Protein AF-A0A1Y1HLP7-F1 (afdb_monomer_lite)

Foldseek 3Di:
DLLLLLLCCQQQVDFPVQLQQWWLVQWDADPFWIKTWRQDDPLCPPSNTDIAIAGQDDDPNGSSVSLVVLCVVQCDDPDDTARSAFDWDDDPPDIHGDRHHDDQVVSQVSQLVVCVVVVHHSVPTGSSPSSLNNLQVCVVVVPDPVVSCRSNVHPDPVVSVVSHDDDPVRVCVVVVPPQPDPPRPVVVVVVVVVVVVVVVVVVVVVVPPDDDDDDPDDDDDDDDDDDDDDDDDDDDDDDDDDDDDDDDDDDDDDDDDDDDDDDDDDDDDDDDDDDDDDDDDDDDDDDDD

Structure (mmCIF, N/CA/C/O backbone):
data_AF-A0A1Y1HLP7-F1
#
_entry.id   AF-A0A1Y1HLP7-F1
#
loop_
_atom_site.group_PDB
_atom_site.id
_atom_site.type_symbol
_atom_site.label_atom_id
_atom_site.label_alt_id
_atom_site.label_comp_id
_atom_site.label_asym_id
_atom_site.label_entity_id
_atom_site.label_seq_id
_atom_site.pdbx_PDB_ins_code
_atom_site.Cartn_x
_atom_site.Cartn_y
_atom_site.Cartn_z
_atom_site.occupancy
_atom_site.B_iso_or_equiv
_atom_site.auth_seq_id
_atom_site.auth_comp_id
_atom_site.auth_asym_id
_atom_site.auth_atom_id
_atom_site.pdbx_PDB_model_num
ATOM 1 N N . MET A 1 1 ? -8.996 -5.451 10.246 1.00 89.81 1 MET A N 1
ATOM 2 C CA . MET A 1 1 ? -7.885 -4.494 10.457 1.00 89.81 1 MET A CA 1
ATOM 3 C C . MET A 1 1 ? -6.583 -4.976 9.817 1.00 89.81 1 MET A C 1
ATOM 5 O O . MET A 1 1 ? -6.205 -4.403 8.807 1.00 89.81 1 MET A O 1
ATOM 9 N N . LYS A 1 2 ? -5.939 -6.040 10.334 1.00 92.94 2 LYS A N 1
ATOM 10 C CA . LYS A 1 2 ? -4.619 -6.524 9.863 1.00 92.94 2 LYS A CA 1
ATOM 11 C C . LYS A 1 2 ? -4.537 -6.714 8.341 1.00 92.94 2 LYS A C 1
ATOM 13 O O . LYS A 1 2 ? -3.684 -6.129 7.689 1.00 92.94 2 LYS A O 1
ATOM 18 N N . PHE A 1 3 ? -5.473 -7.484 7.783 1.00 93.12 3 PHE A N 1
ATOM 19 C CA . PHE A 1 3 ? -5.504 -7.779 6.350 1.00 93.12 3 PHE A CA 1
ATOM 20 C C . PHE A 1 3 ? -5.715 -6.522 5.493 1.00 93.12 3 PHE A C 1
ATOM 22 O O . PHE A 1 3 ? -4.941 -6.278 4.575 1.00 93.12 3 PHE A O 1
ATOM 29 N N . SER A 1 4 ? -6.686 -5.669 5.847 1.00 94.62 4 SER A N 1
ATOM 30 C CA . SER A 1 4 ? -6.918 -4.390 5.160 1.00 94.62 4 SER A CA 1
ATOM 31 C C . SER A 1 4 ? -5.666 -3.507 5.152 1.00 94.62 4 SER A C 1
ATOM 33 O O . SER A 1 4 ? -5.337 -2.943 4.118 1.00 94.62 4 SER A O 1
ATOM 35 N N . ALA A 1 5 ? -4.930 -3.426 6.267 1.00 95.50 5 ALA A N 1
ATOM 36 C CA . ALA A 1 5 ? -3.688 -2.654 6.349 1.00 95.50 5 ALA A CA 1
ATOM 37 C C . ALA A 1 5 ? -2.605 -3.173 5.386 1.00 95.50 5 ALA A C 1
ATOM 39 O O . ALA A 1 5 ? -1.991 -2.386 4.669 1.00 95.50 5 ALA A O 1
ATOM 40 N N . ILE A 1 6 ? -2.406 -4.495 5.326 1.00 96.44 6 ILE A N 1
ATOM 41 C CA . ILE A 1 6 ? -1.448 -5.127 4.404 1.00 96.44 6 ILE A CA 1
ATOM 42 C C . ILE A 1 6 ? -1.847 -4.863 2.947 1.00 96.44 6 ILE A C 1
ATOM 44 O O . ILE A 1 6 ? -0.997 -4.492 2.138 1.00 96.44 6 ILE A O 1
ATOM 48 N N . VAL A 1 7 ? -3.136 -5.001 2.620 1.00 96.25 7 VAL A N 1
ATOM 49 C CA . VAL A 1 7 ? -3.662 -4.747 1.270 1.00 96.25 7 VAL A CA 1
ATOM 50 C C . VAL A 1 7 ? -3.514 -3.279 0.874 1.00 96.25 7 VAL A C 1
ATOM 52 O O . VAL A 1 7 ? -3.129 -2.999 -0.260 1.00 96.25 7 VAL A O 1
ATOM 55 N N . ILE A 1 8 ? -3.746 -2.335 1.790 1.00 96.25 8 ILE A N 1
ATOM 56 C CA . ILE A 1 8 ? -3.493 -0.910 1.537 1.00 96.25 8 ILE A CA 1
ATOM 57 C C . ILE A 1 8 ? -2.009 -0.707 1.224 1.00 96.25 8 ILE A C 1
ATOM 59 O O . ILE A 1 8 ? -1.695 -0.215 0.151 1.00 96.25 8 ILE A O 1
ATOM 63 N N . CYS A 1 9 ? -1.085 -1.182 2.067 1.00 96.62 9 CYS A N 1
ATOM 64 C CA . CYS A 1 9 ? 0.354 -1.080 1.789 1.00 96.62 9 CYS A CA 1
ATOM 65 C C . CYS A 1 9 ? 0.763 -1.687 0.438 1.00 96.62 9 CYS A C 1
ATOM 67 O O . CYS A 1 9 ? 1.639 -1.144 -0.235 1.00 96.62 9 CYS A O 1
ATOM 69 N N . TYR A 1 10 ? 0.155 -2.812 0.052 1.00 96.75 10 TYR A N 1
ATOM 70 C CA . TYR A 1 10 ? 0.409 -3.463 -1.231 1.00 96.75 10 TYR A CA 1
ATOM 71 C C . TYR A 1 10 ? -0.112 -2.640 -2.413 1.00 96.75 10 TYR A C 1
ATOM 73 O O . TYR A 1 10 ? 0.592 -2.466 -3.400 1.00 96.75 10 TYR A O 1
ATOM 81 N N . THR A 1 11 ? -1.324 -2.099 -2.311 1.00 96.81 11 THR A N 1
ATOM 82 C CA . THR A 1 11 ? -1.980 -1.393 -3.420 1.00 96.81 11 THR A CA 1
ATOM 83 C C . THR A 1 11 ? -1.542 0.058 -3.566 1.00 96.81 11 THR A C 1
ATOM 85 O O . THR A 1 11 ? -1.476 0.541 -4.688 1.00 96.81 11 THR A O 1
ATOM 88 N N . THR A 1 12 ? -1.207 0.756 -2.478 1.00 95.81 12 THR A N 1
ATOM 89 C CA . THR A 1 12 ? -0.827 2.185 -2.487 1.00 95.81 12 THR A CA 1
ATOM 90 C C . THR A 1 12 ? 0.672 2.426 -2.403 1.00 95.81 12 THR A C 1
ATOM 92 O O . THR A 1 12 ? 1.132 3.561 -2.488 1.00 95.81 12 THR A O 1
ATOM 95 N N . PHE A 1 13 ? 1.441 1.366 -2.161 1.00 95.62 13 PHE A N 1
ATOM 96 C CA . PHE A 1 13 ? 2.880 1.419 -1.914 1.00 95.62 13 PHE A CA 1
ATOM 97 C C . PHE A 1 13 ? 3.245 2.209 -0.653 1.00 95.62 13 PHE A C 1
ATOM 99 O O . PHE A 1 13 ? 4.386 2.643 -0.508 1.00 95.62 13 PHE A O 1
ATOM 106 N N . TYR A 1 14 ? 2.327 2.402 0.292 1.00 94.88 14 TYR A N 1
ATOM 107 C CA . TYR A 1 14 ? 2.604 3.163 1.511 1.00 94.88 14 TYR A CA 1
ATOM 108 C C . TYR A 1 14 ? 3.674 2.523 2.394 1.00 94.88 14 TYR A C 1
ATOM 110 O O . TYR A 1 14 ? 3.779 1.300 2.524 1.00 94.88 14 TYR A O 1
ATOM 118 N N . ARG A 1 15 ? 4.490 3.383 3.012 1.00 93.50 15 ARG A N 1
ATOM 119 C CA . ARG A 1 15 ? 5.339 3.006 4.147 1.00 93.50 15 ARG A CA 1
ATOM 120 C C . ARG A 1 15 ? 4.485 2.912 5.412 1.00 93.50 15 ARG A C 1
ATOM 122 O O . ARG A 1 15 ? 3.324 3.309 5.413 1.00 93.50 15 ARG A O 1
ATOM 129 N N . TYR A 1 16 ? 5.083 2.425 6.497 1.00 95.00 16 TYR A N 1
ATOM 130 C CA . TYR A 1 16 ? 4.431 2.431 7.807 1.00 95.00 16 TYR A CA 1
ATOM 131 C C . TYR A 1 16 ? 3.939 3.838 8.193 1.00 95.00 16 TYR A C 1
ATOM 133 O O . TYR A 1 16 ? 2.765 3.987 8.514 1.00 95.00 16 TYR A O 1
ATOM 141 N N . ASP A 1 17 ? 4.793 4.861 8.076 1.00 93.19 17 ASP A N 1
ATOM 142 C CA . ASP A 1 17 ? 4.427 6.238 8.444 1.00 93.19 17 ASP A CA 1
ATOM 143 C C . ASP A 1 17 ? 3.257 6.761 7.600 1.00 93.19 17 ASP A C 1
ATOM 145 O O . ASP A 1 17 ? 2.292 7.287 8.144 1.00 93.19 17 ASP A O 1
ATOM 149 N N . ASP A 1 18 ? 3.296 6.527 6.281 1.00 94.38 18 ASP A N 1
ATOM 150 C CA . ASP A 1 18 ? 2.225 6.929 5.359 1.00 94.38 18 ASP A CA 1
ATOM 151 C C . ASP A 1 18 ? 0.892 6.234 5.712 1.00 94.38 18 ASP A C 1
ATOM 153 O O . ASP A 1 18 ? -0.171 6.849 5.687 1.00 94.38 18 ASP A O 1
ATOM 157 N N . LEU A 1 19 ? 0.940 4.946 6.080 1.00 94.94 19 LEU A N 1
ATOM 158 C CA . LEU A 1 19 ? -0.239 4.188 6.503 1.00 94.94 19 LEU A CA 1
ATOM 159 C C . LEU A 1 19 ? -0.824 4.720 7.822 1.00 94.94 19 LEU A C 1
ATOM 161 O O . LEU A 1 19 ? -2.042 4.714 7.990 1.00 94.94 19 LEU A O 1
ATOM 165 N N . MET A 1 20 ? 0.021 5.139 8.768 1.00 93.94 20 MET A N 1
ATOM 166 C CA . MET A 1 20 ? -0.421 5.675 10.063 1.00 93.94 20 MET A CA 1
ATOM 167 C C . MET A 1 20 ? -0.926 7.118 9.970 1.00 93.94 20 MET A C 1
ATOM 169 O O . MET A 1 20 ? -1.818 7.489 10.735 1.00 93.94 20 MET A O 1
ATOM 173 N N . ALA A 1 21 ? -0.396 7.904 9.030 1.00 92.31 21 ALA A N 1
ATOM 174 C CA . ALA A 1 21 ? -0.859 9.259 8.730 1.00 92.31 21 ALA A CA 1
ATOM 175 C C . ALA A 1 21 ? -2.240 9.277 8.052 1.00 92.31 21 ALA A C 1
ATOM 177 O O . ALA A 1 21 ? -2.950 10.280 8.102 1.00 92.31 21 ALA A O 1
ATOM 178 N N . LEU A 1 22 ? -2.649 8.164 7.435 1.00 93.62 22 LEU A N 1
ATOM 179 C CA . LEU A 1 22 ? -3.936 8.052 6.766 1.00 93.62 22 LEU A CA 1
ATOM 180 C C . LEU A 1 22 ? -5.098 8.109 7.769 1.00 93.62 22 LEU A C 1
ATOM 182 O O . LEU A 1 22 ? -5.247 7.263 8.659 1.00 93.62 22 LEU A O 1
ATOM 186 N N . THR A 1 23 ? -5.972 9.088 7.574 1.00 93.38 23 THR A N 1
ATOM 187 C CA . THR A 1 23 ? -7.173 9.297 8.381 1.00 93.38 23 THR A CA 1
ATOM 188 C C . THR A 1 23 ? -8.413 8.801 7.645 1.00 93.38 23 THR A C 1
ATOM 190 O O . THR A 1 23 ? -8.427 8.720 6.417 1.00 93.38 23 THR A O 1
ATOM 193 N N . TRP A 1 24 ? -9.468 8.437 8.374 1.00 93.19 24 TRP A N 1
ATOM 194 C CA . TRP A 1 24 ? -10.681 7.900 7.744 1.00 93.19 24 TRP A CA 1
ATOM 195 C C . TRP A 1 24 ? -11.456 8.956 6.937 1.00 93.19 24 TRP A C 1
ATOM 197 O O . TRP A 1 24 ? -12.138 8.602 5.983 1.00 93.19 24 TRP A O 1
ATOM 207 N N . GLN A 1 25 ? -11.318 10.243 7.272 1.00 93.00 25 GLN A N 1
ATOM 208 C CA . GLN A 1 25 ? -11.946 11.373 6.569 1.00 93.00 25 GLN A CA 1
ATOM 209 C C . GLN A 1 25 ? -11.335 11.598 5.189 1.00 93.00 25 GLN A C 1
ATOM 211 O O . GLN A 1 25 ? -11.994 12.097 4.283 1.00 93.00 25 GLN A O 1
ATOM 216 N N . ASN A 1 26 ? -10.064 11.231 5.039 1.00 94.31 26 ASN A N 1
ATOM 217 C CA . ASN A 1 26 ? -9.325 11.389 3.798 1.00 94.31 26 ASN A CA 1
ATOM 218 C C . ASN A 1 26 ? -9.514 10.197 2.846 1.00 94.31 26 ASN A C 1
ATOM 220 O O . ASN A 1 26 ? -8.839 10.114 1.820 1.00 94.31 26 ASN A O 1
ATOM 224 N N . VAL A 1 27 ? -10.414 9.271 3.190 1.00 95.50 27 VAL A N 1
ATOM 225 C CA . VAL A 1 27 ? -10.799 8.134 2.358 1.00 95.50 27 VAL A CA 1
ATOM 226 C C . VAL A 1 27 ? -12.108 8.480 1.661 1.00 95.50 27 VAL A C 1
ATOM 228 O O . VAL A 1 27 ? -13.141 8.636 2.311 1.00 95.50 27 VAL A O 1
ATOM 231 N N . LYS A 1 28 ? -12.091 8.541 0.332 1.00 96.62 28 LYS A N 1
ATOM 232 C CA . LYS A 1 28 ? -13.310 8.643 -0.475 1.00 96.62 28 LYS A CA 1
ATOM 233 C C . LYS A 1 28 ? -13.512 7.347 -1.231 1.00 96.62 28 LYS A C 1
ATOM 235 O O . LYS A 1 28 ? -12.592 6.849 -1.874 1.00 96.62 28 LYS A O 1
ATOM 240 N N . ILE A 1 29 ? -14.716 6.799 -1.152 1.00 97.06 29 ILE A N 1
ATOM 241 C CA . ILE A 1 29 ? -15.072 5.554 -1.828 1.00 97.06 29 ILE A CA 1
ATOM 242 C C . ILE A 1 29 ? -16.049 5.886 -2.947 1.00 97.06 29 ILE A C 1
ATOM 244 O O . ILE A 1 29 ? -17.112 6.448 -2.698 1.00 97.06 29 ILE A O 1
ATOM 248 N N . LEU A 1 30 ? -15.673 5.537 -4.174 1.00 97.31 30 LEU A N 1
ATOM 249 C CA . LEU A 1 30 ? -16.460 5.740 -5.384 1.00 97.31 30 LEU A CA 1
ATOM 250 C C . LEU A 1 30 ? -16.818 4.387 -6.022 1.00 97.31 30 LEU A C 1
ATOM 252 O O . LEU A 1 30 ? -16.203 3.361 -5.703 1.00 97.31 30 LEU A O 1
ATOM 256 N N . PRO A 1 31 ? -17.784 4.343 -6.959 1.00 96.81 31 PRO A N 1
ATOM 257 C CA . PRO A 1 31 ? -18.166 3.098 -7.622 1.00 96.81 31 PRO A CA 1
ATOM 258 C C . PRO A 1 31 ? -17.003 2.397 -8.334 1.00 96.81 31 PRO A C 1
ATOM 260 O O . PRO A 1 31 ? -16.925 1.176 -8.303 1.00 96.81 31 PRO A O 1
ATOM 263 N N . THR A 1 32 ? -16.057 3.140 -8.912 1.00 97.62 32 THR A N 1
ATOM 264 C CA . THR A 1 32 ? -14.944 2.569 -9.693 1.00 97.62 32 THR A CA 1
ATOM 265 C C . THR A 1 32 ? -13.636 2.433 -8.915 1.00 97.62 32 THR A C 1
ATOM 267 O O . THR A 1 32 ? -12.793 1.612 -9.275 1.00 97.62 32 THR A O 1
ATOM 270 N N . HIS A 1 33 ? -13.433 3.223 -7.860 1.00 98.06 33 HIS A N 1
ATOM 271 C CA . HIS A 1 33 ? -12.157 3.298 -7.148 1.00 98.06 33 HIS A CA 1
ATOM 272 C C . HIS A 1 33 ? -12.306 3.912 -5.748 1.00 98.06 33 HIS A C 1
ATOM 274 O O . HIS A 1 33 ? -13.368 4.411 -5.385 1.00 98.06 33 HIS A O 1
ATOM 280 N N . ALA A 1 34 ? -11.233 3.884 -4.960 1.00 98.19 34 ALA A N 1
ATOM 281 C CA . ALA A 1 34 ? -11.087 4.700 -3.760 1.00 98.19 34 ALA A CA 1
ATOM 282 C C . ALA A 1 34 ? -9.974 5.735 -3.934 1.00 98.19 34 ALA A C 1
ATOM 284 O O . ALA A 1 34 ? -8.950 5.452 -4.559 1.00 98.19 34 ALA A O 1
ATOM 285 N N . GLU A 1 35 ? -10.167 6.906 -3.339 1.00 98.00 35 GLU A N 1
ATOM 286 C CA . GLU A 1 35 ? -9.169 7.964 -3.224 1.00 98.00 35 GLU A CA 1
ATOM 287 C C . GLU A 1 35 ? -8.682 8.035 -1.778 1.00 98.00 35 GLU A C 1
ATOM 289 O O . GLU A 1 35 ? -9.478 8.069 -0.836 1.00 98.00 35 GLU A O 1
ATOM 294 N N . LEU A 1 36 ? -7.366 8.056 -1.609 1.00 97.00 36 LEU A N 1
ATOM 295 C CA . LEU A 1 36 ? -6.697 8.112 -0.318 1.00 97.00 36 LEU A CA 1
ATOM 296 C C . LEU A 1 36 ? -5.800 9.337 -0.298 1.00 97.00 36 LEU A C 1
ATOM 298 O O . LEU A 1 36 ? -4.732 9.337 -0.911 1.00 97.00 36 LEU A O 1
ATOM 302 N N . PHE A 1 37 ? -6.253 10.386 0.380 1.00 95.50 37 PHE A N 1
ATOM 303 C CA . PHE A 1 37 ? -5.476 11.607 0.524 1.00 95.50 37 PHE A CA 1
ATOM 304 C C . PHE A 1 37 ? -4.555 11.521 1.741 1.00 95.50 37 PHE A C 1
ATOM 306 O O . PHE A 1 37 ? -4.985 11.242 2.864 1.00 95.50 37 PHE A O 1
ATOM 313 N N . ILE A 1 38 ? -3.274 11.793 1.526 1.00 91.94 38 ILE A N 1
ATOM 314 C CA . ILE A 1 38 ? -2.308 11.943 2.606 1.00 91.94 38 ILE A CA 1
ATOM 315 C C . ILE A 1 38 ? -1.823 13.395 2.616 1.00 91.94 38 ILE A C 1
ATOM 317 O O . ILE A 1 38 ? -1.267 13.831 1.607 1.00 91.94 38 ILE A O 1
ATOM 321 N N . PRO A 1 39 ? -1.975 14.123 3.738 1.00 86.56 39 PRO A N 1
ATOM 322 C CA . PRO A 1 39 ? -1.580 15.526 3.832 1.00 86.56 39 PRO A CA 1
ATOM 323 C C . PRO A 1 39 ? -0.060 15.721 3.872 1.00 86.56 39 PRO A C 1
ATOM 325 O O . PRO A 1 39 ? 0.433 16.726 3.372 1.00 86.56 39 PRO A O 1
ATOM 328 N N . ASP A 1 40 ? 0.687 14.772 4.436 1.00 83.31 40 ASP A N 1
ATOM 329 C CA . ASP A 1 40 ? 2.137 14.849 4.571 1.00 83.31 40 ASP A CA 1
ATOM 330 C C . ASP A 1 40 ? 2.823 13.508 4.289 1.00 83.31 40 ASP A C 1
ATOM 332 O O . ASP A 1 40 ? 2.263 12.421 4.364 1.00 83.31 40 ASP A O 1
ATOM 336 N N . SER A 1 41 ? 4.082 13.546 3.881 1.00 81.88 41 SER A N 1
ATOM 337 C CA . SER A 1 41 ? 4.887 12.328 3.826 1.00 81.88 41 SER A CA 1
ATOM 338 C C . SER A 1 41 ? 6.351 12.665 3.923 1.00 81.88 41 SER A C 1
ATOM 340 O O . SER A 1 41 ? 6.772 13.789 3.659 1.00 81.88 41 SER A O 1
ATOM 342 N N . LYS A 1 42 ? 7.163 11.643 4.185 1.00 77.75 42 LYS A N 1
ATOM 343 C CA . LYS A 1 42 ? 8.622 11.773 4.207 1.00 77.75 42 LYS A CA 1
ATOM 344 C C . LYS A 1 42 ? 9.205 12.422 2.943 1.00 77.75 42 LYS A C 1
ATOM 346 O O . LYS A 1 42 ? 10.271 13.027 3.005 1.00 77.75 42 LYS A O 1
ATOM 351 N N . THR A 1 43 ? 8.565 12.249 1.788 1.00 73.38 43 THR A N 1
ATOM 352 C CA . THR A 1 43 ? 9.031 12.806 0.509 1.00 73.38 43 THR A CA 1
ATOM 353 C C . THR A 1 43 ? 8.384 14.145 0.154 1.00 73.38 43 THR A C 1
ATOM 355 O O . THR A 1 43 ? 8.802 14.760 -0.826 1.00 73.38 43 THR A O 1
ATOM 358 N N . ASP A 1 44 ? 7.428 14.623 0.950 1.00 82.31 44 ASP A N 1
ATOM 359 C CA . ASP A 1 44 ? 6.698 15.869 0.731 1.00 82.31 44 ASP A CA 1
ATOM 360 C C . ASP A 1 44 ? 7.230 17.000 1.621 1.00 82.31 44 ASP A C 1
ATOM 362 O O . ASP A 1 44 ? 6.662 17.357 2.648 1.00 82.31 44 ASP A O 1
ATOM 366 N N . GLN A 1 45 ? 8.360 17.575 1.208 1.00 77.38 45 GLN A N 1
ATOM 367 C CA . GLN A 1 45 ? 9.013 18.676 1.928 1.00 77.38 45 GLN A CA 1
ATOM 368 C C . GLN A 1 45 ? 8.186 19.971 1.952 1.00 77.38 45 GLN A C 1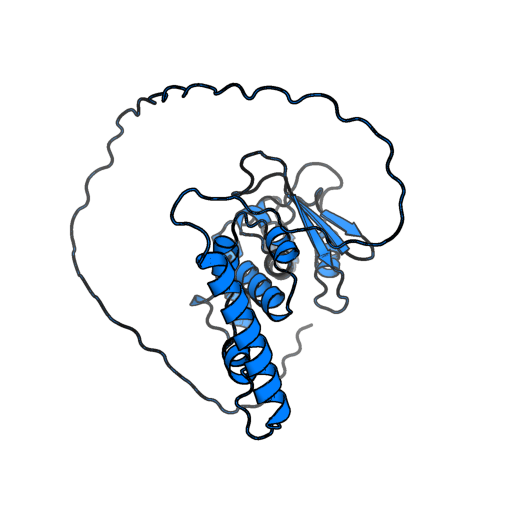
ATOM 370 O O . GLN A 1 45 ? 8.480 20.857 2.750 1.00 77.38 45 GLN A O 1
ATOM 375 N N . TYR A 1 46 ? 7.194 20.100 1.067 1.00 82.31 46 TYR A N 1
ATOM 376 C CA . TYR A 1 46 ? 6.387 21.310 0.910 1.00 82.31 46 TYR A CA 1
ATOM 377 C C . TYR A 1 46 ? 4.967 21.160 1.467 1.00 82.31 46 TYR A C 1
ATOM 379 O O . TYR A 1 46 ? 4.176 22.081 1.283 1.00 82.31 46 TYR A O 1
ATOM 387 N N . LEU A 1 47 ? 4.653 20.031 2.120 1.00 79.75 47 LEU A N 1
ATOM 388 C CA . LEU A 1 47 ? 3.346 19.740 2.725 1.00 79.75 47 LEU A CA 1
ATOM 389 C C . LEU A 1 47 ? 2.174 19.977 1.757 1.00 79.75 47 LEU A C 1
ATOM 391 O O . LEU A 1 47 ? 1.155 20.565 2.115 1.00 79.75 47 LEU A O 1
ATOM 395 N N . ARG A 1 48 ? 2.344 19.574 0.495 1.00 86.38 48 ARG A N 1
ATOM 396 C CA . ARG A 1 48 ? 1.290 19.685 -0.525 1.00 86.38 48 ARG A CA 1
ATOM 397 C C . ARG A 1 48 ? 0.253 18.573 -0.407 1.00 86.38 48 ARG A C 1
ATOM 399 O O . ARG A 1 48 ? -0.856 18.724 -0.915 1.00 86.38 48 ARG A O 1
ATOM 406 N N . GLY A 1 49 ? 0.624 17.470 0.229 1.00 90.19 49 GLY A N 1
ATOM 407 C CA . GLY A 1 49 ? -0.124 16.232 0.217 1.00 90.19 49 GLY A CA 1
ATOM 408 C C . GLY A 1 49 ? -0.129 15.564 -1.155 1.00 90.19 49 GLY A C 1
ATOM 409 O O . GLY A 1 49 ? 0.357 16.095 -2.157 1.00 90.19 49 GLY A O 1
ATOM 410 N N . ASP A 1 50 ? -0.659 14.348 -1.195 1.00 91.94 50 ASP A N 1
ATOM 411 C CA . ASP A 1 50 ? -0.896 13.627 -2.442 1.00 91.94 50 ASP A CA 1
ATOM 412 C C . ASP A 1 50 ? -2.063 12.651 -2.291 1.00 91.94 50 ASP A C 1
ATOM 414 O O . ASP A 1 50 ? -2.320 12.135 -1.198 1.00 91.94 50 ASP A O 1
ATOM 418 N N . THR A 1 51 ? -2.746 12.381 -3.400 1.00 95.19 51 THR A N 1
ATOM 419 C CA . THR A 1 51 ? -3.862 11.435 -3.454 1.00 95.19 51 THR A CA 1
ATOM 420 C C . THR A 1 51 ? -3.434 10.182 -4.194 1.00 95.19 51 THR A C 1
ATOM 422 O O . THR A 1 51 ? -3.021 10.230 -5.352 1.00 95.19 51 THR A O 1
ATOM 425 N N . THR A 1 52 ? -3.578 9.036 -3.538 1.00 95.88 52 THR A N 1
ATOM 426 C CA . THR A 1 52 ? -3.372 7.727 -4.157 1.00 95.88 52 THR A CA 1
ATOM 427 C C . THR A 1 52 ? -4.712 7.107 -4.519 1.00 95.88 52 THR A C 1
ATOM 429 O O . THR A 1 52 ? -5.662 7.157 -3.739 1.00 95.88 52 THR A O 1
ATOM 432 N N . PHE A 1 53 ? -4.780 6.502 -5.700 1.00 97.12 53 PHE A N 1
ATOM 433 C CA . PHE A 1 53 ? -6.003 5.916 -6.236 1.00 97.12 53 PHE A CA 1
ATOM 434 C C . PHE A 1 53 ? -5.920 4.392 -6.180 1.00 97.12 53 PHE A C 1
ATOM 436 O O . PHE A 1 53 ? -4.911 3.805 -6.563 1.00 97.12 53 PHE A O 1
ATOM 443 N N . ILE A 1 54 ? -6.983 3.739 -5.717 1.00 97.75 54 ILE A N 1
ATOM 444 C CA . ILE A 1 54 ? -7.098 2.278 -5.684 1.00 97.75 54 ILE A CA 1
ATOM 445 C C . 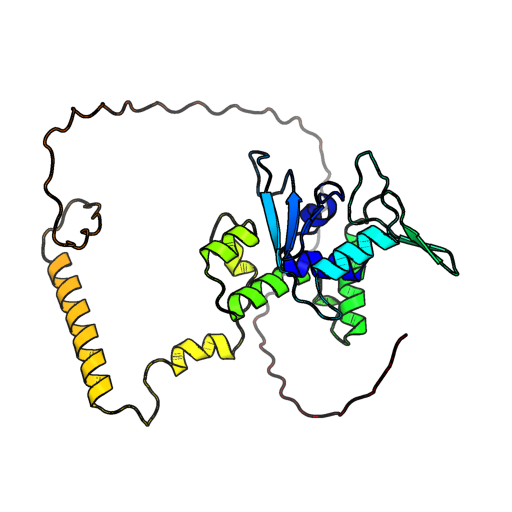ILE A 1 54 ? -8.257 1.858 -6.576 1.00 97.75 54 ILE A C 1
ATOM 447 O O . ILE A 1 54 ? -9.409 2.138 -6.256 1.00 97.75 54 ILE A O 1
ATOM 451 N N . ALA A 1 55 ? -7.972 1.124 -7.649 1.00 97.19 55 ALA A N 1
ATOM 452 C CA . ALA A 1 55 ? -9.007 0.573 -8.516 1.00 97.19 55 ALA A CA 1
ATOM 453 C C . ALA A 1 55 ? -9.881 -0.465 -7.788 1.00 97.19 55 ALA A C 1
ATOM 455 O O . ALA A 1 55 ? -9.397 -1.289 -7.002 1.00 97.19 55 ALA A O 1
ATOM 456 N N . ARG A 1 56 ? -11.183 -0.467 -8.083 1.00 97.88 56 ARG A N 1
ATOM 457 C CA . ARG A 1 56 ? -12.099 -1.516 -7.637 1.00 97.88 56 ARG A CA 1
ATOM 458 C C . ARG A 1 56 ? -11.949 -2.747 -8.528 1.00 97.88 56 ARG A C 1
ATOM 460 O O . ARG A 1 56 ? -12.333 -2.728 -9.687 1.00 97.88 56 ARG A O 1
ATOM 467 N N . LEU A 1 57 ? -11.420 -3.825 -7.951 1.00 95.31 57 LEU A N 1
ATOM 468 C CA . LEU A 1 57 ? -11.120 -5.069 -8.678 1.00 95.31 57 LEU A CA 1
ATOM 469 C C . LEU A 1 57 ? -12.230 -6.138 -8.628 1.00 95.31 57 LEU A C 1
ATOM 471 O O . LEU A 1 57 ? -12.173 -7.110 -9.370 1.00 95.31 57 LEU A O 1
ATOM 475 N N . GLY A 1 58 ? -13.219 -5.998 -7.738 1.00 93.12 58 GLY A N 1
ATOM 476 C CA . GLY A 1 58 ? -14.183 -7.068 -7.452 1.00 93.12 58 GLY A CA 1
ATOM 477 C C . GLY A 1 58 ? -13.583 -8.270 -6.698 1.00 93.12 58 GLY A C 1
ATOM 478 O O . GLY A 1 58 ? -12.405 -8.289 -6.332 1.00 93.12 58 GLY A O 1
ATOM 479 N N . GLY A 1 59 ? -14.425 -9.262 -6.400 1.00 93.56 59 GLY A N 1
ATOM 480 C CA . GLY A 1 59 ? -14.038 -10.485 -5.688 1.00 93.56 59 GLY A CA 1
ATOM 481 C C . GLY A 1 59 ? -13.740 -10.316 -4.189 1.00 93.56 59 GLY A C 1
ATOM 482 O O . GLY A 1 59 ? -13.808 -9.226 -3.618 1.00 93.56 59 GLY A O 1
ATOM 483 N N . ARG A 1 60 ? -13.383 -11.431 -3.534 1.00 89.94 60 ARG A N 1
ATOM 484 C CA . ARG A 1 60 ? -13.177 -11.518 -2.070 1.00 89.94 60 ARG A CA 1
ATOM 485 C C . ARG A 1 60 ? -12.005 -10.689 -1.530 1.00 89.94 60 ARG A C 1
ATOM 487 O O . ARG A 1 60 ? -11.960 -10.394 -0.339 1.00 89.94 60 ARG A O 1
ATOM 494 N N . TYR A 1 61 ? -11.068 -10.316 -2.398 1.00 89.81 61 TYR A N 1
ATOM 495 C CA . TYR A 1 61 ? -9.864 -9.556 -2.048 1.00 89.81 61 TYR A CA 1
ATOM 496 C C . TYR A 1 61 ? -9.850 -8.151 -2.656 1.00 89.81 61 TYR A C 1
ATOM 498 O O . TYR A 1 61 ? -8.795 -7.524 -2.726 1.00 89.81 61 TYR A O 1
ATOM 506 N N . CYS A 1 62 ? -11.008 -7.642 -3.092 1.00 96.00 62 CYS A N 1
ATOM 507 C CA . CYS A 1 62 ? -11.104 -6.292 -3.628 1.00 96.00 62 CYS A CA 1
ATOM 508 C C . CYS A 1 62 ? -10.619 -5.267 -2.587 1.00 96.00 62 CYS A C 1
ATOM 510 O O . CYS A 1 62 ? -11.225 -5.166 -1.515 1.00 96.00 62 CYS A O 1
ATOM 512 N N . PRO A 1 63 ? -9.584 -4.460 -2.879 1.00 96.50 63 PRO A N 1
ATOM 513 C CA . PRO A 1 63 ? -9.034 -3.524 -1.902 1.00 96.50 63 PRO A CA 1
ATOM 514 C C . PRO A 1 63 ? -10.056 -2.459 -1.489 1.00 96.50 63 PRO A C 1
ATOM 516 O O . PRO A 1 63 ? -10.140 -2.106 -0.314 1.00 96.50 63 PRO A O 1
ATOM 519 N N . VAL A 1 64 ? -10.900 -2.015 -2.425 1.00 97.88 64 VAL A N 1
ATOM 520 C CA . VAL A 1 64 ? -11.955 -1.044 -2.125 1.00 97.88 64 VAL A CA 1
ATOM 521 C C . VAL A 1 64 ? -13.072 -1.663 -1.277 1.00 97.88 64 VAL A C 1
ATOM 523 O O . VAL A 1 64 ? -13.479 -1.062 -0.288 1.00 97.88 64 VAL A O 1
ATOM 526 N N . ALA A 1 65 ? -13.501 -2.899 -1.562 1.00 96.81 65 ALA A N 1
ATOM 527 C CA . ALA A 1 65 ? -14.492 -3.579 -0.717 1.00 96.81 65 ALA A CA 1
ATOM 528 C C . ALA A 1 65 ? -13.955 -3.863 0.700 1.00 96.81 65 ALA A C 1
ATOM 530 O O . ALA A 1 65 ? -14.692 -3.824 1.687 1.00 96.81 65 ALA A O 1
ATOM 531 N N . LEU A 1 66 ? -12.649 -4.118 0.834 1.00 96.12 66 LEU A N 1
ATOM 532 C CA . LEU A 1 66 ? -11.997 -4.273 2.136 1.00 96.12 66 LEU A CA 1
ATOM 533 C C . LEU A 1 66 ? -11.942 -2.957 2.922 1.00 96.12 66 LEU A C 1
ATOM 535 O O . LEU A 1 66 ? -12.046 -2.999 4.150 1.00 96.12 66 LEU A O 1
ATOM 539 N N . LEU A 1 67 ? -11.796 -1.814 2.244 1.00 95.81 67 LEU A N 1
ATOM 540 C CA . LEU A 1 67 ? -11.919 -0.484 2.849 1.00 95.81 67 LEU A CA 1
ATOM 541 C C . LEU A 1 67 ? -13.358 -0.207 3.300 1.00 95.81 67 LEU A C 1
ATOM 543 O O . LEU A 1 67 ? -13.560 0.201 4.440 1.00 95.81 67 LEU A O 1
ATOM 547 N N . GLU A 1 68 ? -14.358 -0.508 2.471 1.00 95.31 68 GLU A N 1
ATOM 548 C CA . GLU A 1 68 ? -15.781 -0.389 2.835 1.00 95.31 68 GLU A CA 1
ATOM 549 C C . GLU A 1 68 ? -16.108 -1.232 4.069 1.00 95.31 68 GLU A C 1
ATOM 551 O O . GLU A 1 68 ? -16.686 -0.741 5.041 1.00 95.31 68 GLU A O 1
ATOM 556 N N . ARG A 1 69 ? -15.675 -2.500 4.075 1.00 93.56 69 ARG A N 1
ATOM 557 C CA . ARG A 1 69 ? -15.850 -3.396 5.222 1.00 93.56 69 ARG A CA 1
ATOM 558 C C . ARG A 1 69 ? -15.139 -2.862 6.458 1.00 93.56 69 ARG A C 1
ATOM 560 O O . ARG A 1 69 ? -15.691 -2.958 7.552 1.00 93.56 69 ARG A O 1
ATOM 567 N N . LEU A 1 70 ? -13.935 -2.310 6.300 1.00 92.94 70 LEU A N 1
ATOM 568 C CA . LEU A 1 70 ? -13.198 -1.700 7.401 1.00 92.94 70 LEU A CA 1
ATOM 569 C C . LEU A 1 70 ? -13.979 -0.527 7.997 1.00 92.94 70 LEU A C 1
ATOM 571 O O . LEU A 1 70 ? -14.150 -0.504 9.211 1.00 92.94 70 LEU A O 1
ATOM 575 N N . LEU A 1 71 ? -14.483 0.398 7.175 1.00 92.19 71 LEU A N 1
ATOM 576 C CA . LEU A 1 71 ? -15.267 1.548 7.634 1.00 92.19 71 LEU A CA 1
ATOM 577 C C . LEU A 1 71 ? -16.577 1.115 8.307 1.00 92.19 71 LEU A C 1
ATOM 579 O O . LEU A 1 71 ? -16.891 1.598 9.395 1.00 92.19 71 LEU A O 1
ATOM 583 N N . LYS A 1 72 ? -17.286 0.141 7.722 1.00 91.31 72 LYS A N 1
ATOM 584 C CA . LYS A 1 72 ? -18.549 -0.397 8.251 1.00 91.31 72 LYS A CA 1
ATOM 585 C C . LYS A 1 72 ? -18.372 -1.079 9.608 1.00 91.31 72 LYS A C 1
ATOM 587 O O . LYS A 1 72 ? -19.087 -0.772 10.554 1.00 91.31 72 LYS A O 1
ATOM 592 N N . VAL A 1 73 ? -17.420 -2.008 9.713 1.00 88.62 73 VAL A N 1
ATOM 593 C CA . VAL A 1 73 ? -17.163 -2.764 10.955 1.00 88.62 73 VAL A CA 1
ATOM 594 C C . VAL A 1 73 ? -16.432 -1.903 11.981 1.00 88.62 73 VAL A C 1
ATOM 596 O O . VAL A 1 73 ? -16.544 -2.127 13.182 1.00 88.62 73 VAL A O 1
ATOM 599 N N . GLY A 1 74 ? -15.672 -0.913 11.517 1.00 86.62 74 GLY A N 1
ATOM 600 C CA . GLY A 1 74 ? -14.839 -0.099 12.375 1.00 86.62 74 GLY A CA 1
ATOM 601 C C . GLY A 1 74 ? -15.616 0.840 13.291 1.00 86.62 74 GLY A C 1
ATOM 602 O O . GLY A 1 74 ? -15.057 1.246 14.305 1.00 86.62 74 GLY A O 1
ATOM 603 N N . GLN A 1 75 ? -16.873 1.170 12.983 1.00 85.38 75 GLN A N 1
ATOM 604 C CA . GLN A 1 75 ? -17.660 2.137 13.762 1.00 85.38 75 GLN A CA 1
ATOM 605 C C . GLN A 1 75 ? -16.886 3.457 13.944 1.00 85.38 75 GLN A C 1
ATOM 607 O O . GLN A 1 75 ? -16.639 3.914 15.061 1.00 85.38 75 GLN A O 1
ATOM 612 N N . TYR A 1 76 ? -16.392 4.023 12.837 1.00 88.94 76 TYR A N 1
ATOM 613 C CA . TYR A 1 76 ? -15.711 5.317 12.888 1.00 88.94 76 TYR A CA 1
ATOM 614 C C . TYR A 1 76 ? -16.715 6.414 13.277 1.00 88.94 76 TYR A C 1
ATOM 616 O O . TYR A 1 76 ? -17.872 6.346 12.854 1.00 88.94 76 TYR A O 1
ATOM 624 N N . PRO A 1 77 ? -16.307 7.408 14.086 1.00 85.75 77 PRO A N 1
ATOM 625 C CA . PRO A 1 77 ? -17.184 8.512 14.460 1.00 85.75 77 PRO A CA 1
ATOM 626 C C . PRO A 1 77 ? -17.694 9.268 13.230 1.00 85.75 77 PRO A C 1
ATOM 628 O O . PRO A 1 77 ? -16.989 9.370 12.233 1.00 85.75 77 PRO A O 1
ATOM 631 N N . ALA A 1 78 ? -18.878 9.877 13.320 1.00 82.62 78 ALA A N 1
ATOM 632 C CA . ALA A 1 78 ? -19.397 10.719 12.238 1.00 82.62 78 ALA A CA 1
ATOM 633 C C . ALA A 1 78 ? -18.593 12.022 12.047 1.00 82.62 78 ALA A C 1
ATOM 635 O O . ALA A 1 78 ? -18.653 12.640 10.986 1.00 82.62 78 ALA A O 1
ATOM 636 N N . ARG A 1 79 ? -17.868 12.474 13.082 1.00 81.25 79 ARG A N 1
ATOM 637 C CA . ARG A 1 79 ? -17.103 13.730 13.105 1.00 81.25 79 ARG A CA 1
ATOM 638 C C . ARG A 1 79 ? -15.824 13.592 13.932 1.00 81.25 79 ARG A C 1
ATOM 640 O O . ARG A 1 79 ? -15.725 12.718 14.787 1.00 81.25 79 ARG A O 1
ATOM 647 N N . GLY A 1 80 ? -14.897 14.526 13.718 1.00 79.25 80 GLY A N 1
ATOM 648 C CA . GLY A 1 80 ? -13.643 14.642 14.470 1.00 79.25 80 GLY A CA 1
ATOM 649 C C . GLY A 1 80 ? -12.516 13.786 13.889 1.00 79.25 80 GLY A C 1
ATOM 650 O O . GLY A 1 80 ? -12.817 12.819 13.193 1.00 79.25 80 GLY A O 1
ATOM 651 N N . PRO A 1 81 ? -11.238 14.145 14.125 1.00 83.88 81 PRO A N 1
ATOM 652 C CA . PRO A 1 81 ? -10.072 13.492 13.525 1.00 83.88 81 PRO A CA 1
ATOM 653 C C . PRO A 1 81 ? -9.928 12.037 13.989 1.00 83.88 81 PRO A C 1
ATOM 655 O O . PRO A 1 81 ? -10.273 11.689 15.116 1.00 83.88 81 PRO A O 1
ATOM 658 N N . GLY A 1 82 ? -9.387 11.171 13.131 1.00 89.31 82 GLY A N 1
ATOM 659 C CA . GLY A 1 82 ? -9.105 9.794 13.526 1.00 89.31 82 GLY A CA 1
ATOM 660 C C . GLY A 1 82 ? -8.352 9.003 12.469 1.00 89.31 82 GLY A C 1
ATOM 661 O O . GLY A 1 82 ? -8.642 9.089 11.278 1.00 89.31 82 GLY A O 1
ATOM 662 N N . SER A 1 83 ? -7.401 8.193 12.917 1.00 92.81 83 SER A N 1
ATOM 663 C CA . SER A 1 83 ? -6.630 7.321 12.037 1.00 92.81 83 SER A CA 1
ATOM 664 C C . SER A 1 83 ? -7.506 6.225 11.444 1.00 92.81 83 SER A C 1
ATOM 666 O O . SER A 1 83 ? -8.350 5.642 12.134 1.00 92.81 83 SER A O 1
ATOM 668 N N . LEU A 1 84 ? -7.287 5.914 10.166 1.00 94.25 84 LEU A N 1
ATOM 669 C CA . LEU A 1 84 ? -7.969 4.807 9.510 1.00 94.25 84 LEU A CA 1
ATOM 670 C C . LEU A 1 84 ? -7.538 3.485 10.150 1.00 94.25 84 LEU A C 1
ATOM 672 O O . LEU A 1 84 ? -8.378 2.682 10.549 1.00 94.25 84 LEU A O 1
ATOM 676 N N . ILE A 1 85 ? -6.234 3.260 10.299 1.00 94.88 85 ILE A N 1
ATOM 677 C CA . ILE A 1 85 ? -5.721 2.047 10.934 1.00 94.88 85 ILE A CA 1
ATOM 678 C C . ILE A 1 85 ? -5.618 2.259 12.441 1.00 94.88 85 ILE A C 1
ATOM 680 O O . ILE A 1 85 ? -4.965 3.186 12.913 1.00 94.88 85 ILE A O 1
ATOM 684 N N . ARG A 1 86 ? -6.260 1.370 13.202 1.00 93.19 86 ARG A N 1
ATOM 685 C CA . ARG A 1 86 ? -6.338 1.452 14.663 1.00 93.19 86 ARG A CA 1
ATOM 686 C C . ARG A 1 86 ? -5.878 0.162 15.318 1.00 93.19 86 ARG A C 1
ATOM 688 O O . ARG A 1 86 ? -6.037 -0.927 14.760 1.00 93.19 86 ARG A O 1
ATOM 695 N N . SER A 1 87 ? -5.311 0.289 16.511 1.00 90.44 87 SER A N 1
ATOM 696 C CA . SER A 1 87 ? -4.953 -0.846 17.353 1.00 90.44 87 SER A CA 1
ATOM 697 C C . SER A 1 87 ? -6.190 -1.665 17.700 1.00 90.44 87 SER A C 1
ATOM 699 O O . SER A 1 87 ? -7.283 -1.129 17.881 1.00 90.44 87 SER A O 1
ATOM 701 N N . THR A 1 88 ? -6.017 -2.974 17.835 1.00 87.06 88 THR A N 1
ATOM 702 C CA . THR A 1 88 ? -7.105 -3.875 18.215 1.00 87.06 88 THR A CA 1
ATOM 703 C C . THR A 1 88 ? -6.841 -4.492 19.578 1.00 87.06 88 THR A C 1
ATOM 705 O O . THR A 1 88 ? -5.731 -4.963 19.814 1.00 87.06 88 THR A O 1
ATOM 708 N N . ILE A 1 89 ? -7.858 -4.558 20.431 1.00 82.69 89 ILE A N 1
ATOM 709 C CA . ILE A 1 89 ? -7.850 -5.365 21.653 1.00 82.69 89 ILE A CA 1
ATOM 710 C C . ILE A 1 89 ? -8.653 -6.624 21.384 1.00 82.69 89 ILE A C 1
ATOM 712 O O . ILE A 1 89 ? -9.769 -6.550 20.866 1.00 82.69 89 ILE A O 1
ATOM 716 N N . VAL A 1 90 ? -8.093 -7.768 21.750 1.00 79.62 90 VAL A N 1
ATOM 717 C CA . VAL A 1 90 ? -8.847 -9.016 21.817 1.00 79.62 90 VAL A CA 1
ATOM 718 C C . VAL A 1 90 ? -9.589 -9.018 23.155 1.00 79.62 90 VAL A C 1
ATOM 720 O O . VAL A 1 90 ? -8.955 -9.033 24.204 1.00 79.62 90 VAL A O 1
ATOM 723 N N . CYS A 1 91 ? -10.919 -8.946 23.113 1.00 76.12 91 CYS A N 1
ATOM 724 C CA . CYS A 1 91 ? -11.804 -9.012 24.277 1.00 76.12 91 CYS A CA 1
ATOM 725 C C . CYS A 1 91 ? -12.811 -10.152 24.052 1.00 76.12 91 CYS A C 1
ATOM 727 O O . CYS A 1 91 ? -13.932 -9.872 23.616 1.00 76.12 91 CYS A O 1
ATOM 729 N N . PRO A 1 92 ? -12.426 -11.423 24.281 1.00 73.62 92 PRO A N 1
ATOM 730 C CA . PRO A 1 92 ? -13.271 -12.573 23.961 1.00 73.62 92 PRO A CA 1
ATOM 731 C C . PRO A 1 92 ? -14.703 -12.389 24.499 1.00 73.62 92 PRO A C 1
ATOM 733 O O . PRO A 1 92 ? -14.850 -11.957 25.642 1.00 73.62 92 PRO A O 1
ATOM 736 N N . PRO A 1 93 ? -15.755 -12.637 23.694 1.00 76.88 93 PRO A N 1
ATOM 737 C CA . PRO A 1 93 ? -15.761 -13.275 22.370 1.00 76.88 93 PRO A CA 1
ATOM 738 C C . PRO A 1 93 ? -15.528 -12.315 21.184 1.00 76.88 93 PRO A C 1
ATOM 740 O O . PRO A 1 93 ? -15.569 -12.738 20.032 1.00 76.88 93 PRO A O 1
ATOM 743 N N . THR A 1 94 ? -15.296 -11.023 21.430 1.00 74.06 94 THR A N 1
ATOM 744 C CA . THR A 1 94 ? -15.219 -9.990 20.383 1.00 74.06 94 THR A CA 1
ATOM 745 C C . THR A 1 94 ? -13.834 -9.345 20.278 1.00 74.06 94 THR A C 1
ATOM 747 O O . THR A 1 94 ? -12.977 -9.439 21.152 1.00 74.06 94 THR A O 1
ATOM 750 N N . GLN A 1 95 ? -13.573 -8.661 19.171 1.00 80.31 95 GLN A N 1
ATOM 751 C CA . GLN A 1 95 ? -12.389 -7.818 19.031 1.00 80.31 95 GLN A CA 1
ATOM 752 C C . GLN A 1 95 ? -12.849 -6.366 18.975 1.00 80.31 95 GLN A C 1
ATOM 754 O O . GLN A 1 95 ? -13.723 -6.020 18.182 1.00 80.31 95 GLN A O 1
ATOM 759 N N . ARG A 1 96 ? -12.257 -5.505 19.804 1.00 79.62 96 ARG A N 1
ATOM 760 C CA . ARG A 1 96 ? -12.576 -4.073 19.836 1.00 79.62 96 ARG A CA 1
ATOM 761 C C . ARG A 1 96 ? -11.460 -3.270 19.186 1.00 79.62 96 ARG A C 1
ATOM 763 O O . ARG A 1 96 ? -10.279 -3.578 19.351 1.00 79.62 96 ARG A O 1
ATOM 770 N N . LEU A 1 97 ? -11.824 -2.222 18.453 1.00 84.50 97 LEU A N 1
ATOM 771 C CA . LEU A 1 97 ? -10.864 -1.251 17.933 1.00 84.50 97 LEU A CA 1
ATOM 772 C C . LEU A 1 97 ? -10.644 -0.153 18.973 1.00 84.50 97 LEU A C 1
ATOM 774 O O . LEU A 1 97 ? -11.604 0.435 19.468 1.00 84.50 97 LEU A O 1
ATOM 778 N N . LYS A 1 98 ? -9.382 0.129 19.297 1.00 84.75 98 LYS A N 1
ATOM 779 C CA . LYS A 1 98 ? -9.008 1.316 20.072 1.00 84.75 98 LYS A CA 1
ATOM 780 C C . LYS A 1 98 ? -9.098 2.564 19.194 1.00 84.75 98 LYS A C 1
ATOM 782 O O . LYS A 1 98 ? -9.248 2.467 17.981 1.00 84.75 98 LYS A O 1
ATOM 787 N N . SER A 1 99 ? -8.972 3.740 19.797 1.00 82.69 99 SER A N 1
ATOM 788 C CA . SER A 1 99 ? -8.808 5.007 19.075 1.00 82.69 99 SER A CA 1
ATOM 789 C C . SER A 1 99 ? -7.377 5.232 18.571 1.00 82.69 99 SER A C 1
ATOM 791 O O . SER A 1 99 ? -7.197 5.923 17.574 1.00 82.69 99 SER A O 1
ATOM 793 N N . ASN A 1 100 ? -6.366 4.643 19.218 1.00 87.81 100 ASN A N 1
ATOM 794 C CA . ASN A 1 100 ? -4.959 4.876 18.892 1.00 87.81 100 ASN A CA 1
ATOM 795 C C . ASN A 1 100 ? -4.472 4.066 17.680 1.00 87.81 100 ASN A C 1
ATOM 797 O O . ASN A 1 100 ? -4.934 2.950 17.416 1.00 87.81 100 ASN A O 1
ATOM 801 N N . THR A 1 101 ? -3.465 4.596 16.991 1.00 92.50 101 THR A N 1
ATOM 802 C CA . THR A 1 101 ? -2.725 3.886 15.943 1.00 92.50 101 THR A CA 1
ATOM 803 C C . THR A 1 101 ? -1.913 2.723 16.525 1.00 92.50 101 THR A C 1
ATOM 805 O O . THR A 1 101 ? -1.497 2.771 17.688 1.00 92.50 101 THR A O 1
ATOM 808 N N . PRO A 1 102 ? -1.722 1.625 15.772 1.00 94.25 102 PRO A N 1
ATOM 809 C CA . PRO A 1 102 ? -0.766 0.583 16.141 1.00 94.25 102 PRO A CA 1
ATOM 810 C C . PRO A 1 102 ? 0.669 1.105 16.034 1.00 94.25 102 PRO A C 1
ATOM 812 O O . PRO A 1 102 ? 0.979 1.887 15.143 1.00 94.25 102 PRO A O 1
ATOM 815 N N . CYS A 1 103 ? 1.556 0.640 16.917 1.00 94.56 103 CYS A N 1
ATOM 816 C CA . CYS A 1 103 ? 2.984 0.921 16.793 1.00 94.56 103 CYS A CA 1
ATOM 817 C C . CYS A 1 103 ? 3.623 0.114 15.649 1.00 94.56 103 CYS A C 1
ATOM 819 O O . CYS A 1 103 ? 3.031 -0.840 15.126 1.00 94.56 103 CYS A O 1
ATOM 821 N N . TYR A 1 104 ? 4.868 0.456 15.311 1.00 95.88 104 TYR A N 1
ATOM 822 C CA . TYR A 1 104 ? 5.629 -0.198 14.247 1.00 95.88 104 TYR A CA 1
ATOM 823 C C . TYR A 1 104 ? 5.699 -1.717 14.429 1.00 95.88 104 TYR A C 1
ATOM 825 O O . TYR A 1 104 ? 5.346 -2.455 13.510 1.00 95.88 104 TYR A O 1
ATOM 833 N N . ASP A 1 105 ? 6.060 -2.187 15.626 1.00 96.69 105 ASP A N 1
ATOM 834 C CA . ASP A 1 105 ? 6.191 -3.619 15.915 1.00 96.69 105 ASP A CA 1
ATOM 835 C C . ASP A 1 105 ? 4.860 -4.364 15.793 1.00 96.69 105 ASP A C 1
ATOM 837 O O . ASP A 1 105 ? 4.814 -5.501 15.321 1.00 96.69 105 ASP A O 1
ATOM 841 N N . THR A 1 106 ? 3.750 -3.700 16.128 1.00 95.56 106 THR A N 1
ATOM 842 C CA . THR A 1 106 ? 2.412 -4.268 15.932 1.00 95.56 106 THR A CA 1
ATOM 843 C C . THR A 1 106 ? 2.135 -4.475 14.446 1.00 95.56 106 THR A C 1
ATOM 845 O O . THR A 1 106 ? 1.738 -5.570 14.051 1.00 95.56 106 THR A O 1
ATOM 848 N N . VAL A 1 107 ? 2.381 -3.474 13.599 1.00 96.44 107 VAL A N 1
ATOM 849 C CA . VAL A 1 107 ? 2.176 -3.610 12.146 1.00 96.44 107 VAL A CA 1
ATOM 850 C C . VAL A 1 107 ? 3.154 -4.622 11.544 1.00 96.44 107 VAL A C 1
ATOM 852 O O . VAL A 1 107 ? 2.752 -5.450 10.729 1.00 96.44 107 VAL A O 1
ATOM 855 N N . LEU A 1 108 ? 4.414 -4.626 11.983 1.00 97.31 108 LEU A N 1
ATOM 856 C CA . LEU A 1 108 ? 5.414 -5.618 11.588 1.00 97.31 108 LEU A CA 1
ATOM 857 C C . LEU A 1 108 ? 4.943 -7.044 11.905 1.00 97.31 108 LEU A C 1
ATOM 859 O O . LEU A 1 108 ? 5.037 -7.924 11.048 1.00 97.31 108 LEU A O 1
ATOM 863 N N . SER A 1 109 ? 4.377 -7.264 13.095 1.00 96.88 109 SER A N 1
ATOM 864 C CA . SER A 1 109 ? 3.817 -8.561 13.488 1.00 96.88 109 SER A CA 1
ATOM 865 C C . SER A 1 109 ? 2.685 -9.019 12.565 1.00 96.88 109 SER A C 1
ATOM 867 O O . SER A 1 109 ? 2.509 -10.217 12.366 1.00 96.88 109 SER A O 1
ATOM 869 N N . TRP A 1 110 ? 1.936 -8.095 11.950 1.00 96.31 110 TRP A N 1
ATOM 870 C CA . TRP A 1 110 ? 0.874 -8.450 11.008 1.00 96.31 110 TRP A CA 1
ATOM 871 C C . TRP A 1 110 ? 1.443 -9.017 9.711 1.00 96.31 110 TRP A C 1
ATOM 873 O O . TRP A 1 110 ? 0.936 -10.028 9.234 1.00 96.31 110 TRP A O 1
ATOM 883 N N . PHE A 1 111 ? 2.507 -8.412 9.173 1.00 97.38 111 PHE A N 1
ATOM 884 C CA . PHE A 1 111 ? 3.203 -8.941 7.996 1.00 97.38 111 PHE A CA 1
ATOM 885 C C . PHE A 1 111 ? 3.832 -10.303 8.287 1.00 97.38 111 PHE A C 1
ATOM 887 O O . PHE A 1 111 ? 3.649 -11.236 7.510 1.00 97.38 111 PHE A O 1
ATOM 894 N N . LYS A 1 112 ? 4.517 -10.437 9.427 1.00 97.75 112 LYS A N 1
ATOM 895 C CA . LYS A 1 112 ? 5.131 -11.703 9.845 1.00 97.75 112 LYS A CA 1
ATOM 896 C C . LYS A 1 112 ? 4.094 -12.801 10.063 1.00 97.75 112 LYS A C 1
ATOM 898 O O . LYS A 1 112 ? 4.253 -13.894 9.542 1.00 97.75 112 LYS A O 1
ATOM 903 N N . GLY A 1 113 ? 3.002 -12.488 10.759 1.00 97.31 113 GLY A N 1
ATOM 904 C CA . GLY A 1 113 ? 1.905 -13.426 10.973 1.00 97.31 113 GLY A CA 1
ATOM 905 C C . GLY A 1 113 ? 1.234 -13.850 9.666 1.00 97.31 113 GLY A C 1
ATOM 906 O O . GLY A 1 113 ? 0.945 -15.027 9.491 1.00 97.31 113 GLY A O 1
ATOM 907 N N . ALA A 1 114 ? 1.032 -12.925 8.722 1.00 96.12 114 ALA A N 1
ATOM 908 C CA . ALA A 1 114 ? 0.514 -13.268 7.399 1.00 96.12 114 ALA A CA 1
ATOM 909 C C . ALA A 1 114 ? 1.471 -14.188 6.623 1.00 96.12 114 ALA A C 1
ATOM 911 O O . ALA A 1 114 ? 1.012 -15.145 6.010 1.00 96.12 114 ALA A O 1
ATOM 912 N N . ALA A 1 115 ? 2.785 -13.943 6.686 1.00 96.69 115 ALA A N 1
ATOM 913 C CA . ALA A 1 115 ? 3.785 -14.825 6.085 1.00 96.69 115 ALA A CA 1
ATOM 914 C C . ALA A 1 115 ? 3.748 -16.232 6.704 1.00 96.69 115 ALA A C 1
ATOM 916 O O . ALA A 1 115 ? 3.663 -17.210 5.965 1.00 96.69 115 ALA A O 1
ATOM 917 N N . SER A 1 116 ? 3.697 -16.336 8.039 1.00 97.62 116 SER A N 1
ATOM 918 C CA . SER A 1 116 ? 3.563 -17.620 8.741 1.00 97.62 116 SER A CA 1
ATOM 919 C C . SER A 1 116 ? 2.317 -18.393 8.314 1.00 97.62 116 SER A C 1
ATOM 921 O O . SER A 1 116 ? 2.403 -19.588 8.056 1.00 97.62 116 SER A O 1
ATOM 923 N N . LEU A 1 117 ? 1.166 -17.719 8.208 1.00 96.75 117 LEU A N 1
ATOM 924 C CA . LEU A 1 117 ? -0.093 -18.345 7.782 1.00 96.75 117 LEU A CA 1
ATOM 925 C C . LEU A 1 117 ? -0.033 -18.891 6.350 1.00 96.75 117 LEU A C 1
ATOM 927 O O . LEU A 1 117 ? -0.781 -19.802 6.015 1.00 96.75 117 LEU A O 1
ATOM 931 N N . LEU A 1 118 ? 0.844 -18.338 5.513 1.00 95.88 118 LEU A N 1
ATOM 932 C CA . LEU A 1 118 ? 1.075 -18.788 4.141 1.00 95.88 118 LEU A CA 1
ATOM 933 C C . LEU A 1 118 ? 2.215 -19.816 4.032 1.00 95.88 118 LEU A C 1
ATOM 935 O O . LEU A 1 118 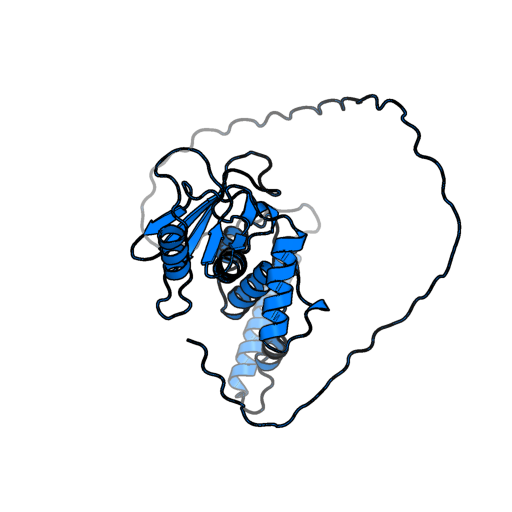? 2.575 -20.191 2.920 1.00 95.88 118 LEU A O 1
ATOM 939 N N . GLY A 1 119 ? 2.809 -20.251 5.150 1.00 97.19 119 GLY A N 1
ATOM 940 C CA . GLY A 1 119 ? 3.953 -21.170 5.155 1.00 97.19 119 GLY A CA 1
ATOM 941 C C . GLY A 1 119 ? 5.265 -20.539 4.670 1.00 97.19 119 GLY A C 1
ATOM 942 O O . GLY A 1 119 ? 6.175 -21.249 4.253 1.00 97.19 119 GLY A O 1
ATOM 943 N N . LEU A 1 120 ? 5.370 -19.209 4.694 1.00 96.81 120 LEU A N 1
ATOM 944 C CA . LEU A 1 120 ? 6.552 -18.458 4.267 1.00 96.81 120 LEU A CA 1
ATOM 945 C C . LEU A 1 120 ? 7.425 -18.111 5.478 1.00 96.81 120 LEU A C 1
ATOM 947 O O . LEU A 1 120 ? 6.904 -17.910 6.575 1.00 96.81 120 LEU A O 1
ATOM 951 N N . ASP A 1 121 ? 8.739 -17.967 5.275 1.00 97.25 121 ASP A N 1
ATOM 952 C CA . ASP A 1 121 ? 9.659 -17.544 6.340 1.00 97.25 121 ASP A CA 1
ATOM 953 C C . ASP A 1 121 ? 9.375 -16.089 6.772 1.00 97.25 121 ASP A C 1
ATOM 955 O O . ASP A 1 121 ? 9.657 -15.159 6.006 1.00 97.25 121 ASP A O 1
ATOM 959 N N . PRO A 1 122 ? 8.877 -15.843 8.001 1.00 97.31 122 PRO A N 1
ATOM 960 C CA . PRO A 1 122 ? 8.544 -14.501 8.478 1.00 97.31 122 PRO A CA 1
ATOM 961 C C . PRO A 1 122 ? 9.756 -13.578 8.629 1.00 97.31 122 PRO A C 1
ATOM 963 O O . PRO A 1 122 ? 9.583 -12.359 8.698 1.00 97.31 122 PRO A O 1
ATOM 966 N N . SER A 1 123 ? 10.977 -14.119 8.702 1.00 96.75 123 SER A N 1
ATOM 967 C CA . SER A 1 123 ? 12.206 -13.327 8.819 1.00 96.75 123 SER A CA 1
ATOM 968 C C . SER A 1 123 ? 12.442 -12.438 7.590 1.00 96.75 123 SER A C 1
ATOM 970 O O . SER A 1 123 ? 12.991 -11.342 7.705 1.00 96.75 123 SER A O 1
ATOM 972 N N . LEU A 1 124 ? 11.928 -12.866 6.433 1.00 95.50 124 LEU A N 1
ATOM 973 C CA . LEU A 1 124 ? 12.043 -12.176 5.149 1.00 95.50 124 LEU A CA 1
ATOM 974 C C . LEU A 1 124 ? 10.985 -11.080 4.952 1.00 95.50 124 LEU A C 1
ATOM 976 O O . LEU A 1 124 ? 11.035 -10.338 3.965 1.00 95.50 124 LEU A O 1
ATOM 980 N N . TYR A 1 125 ? 10.025 -10.957 5.874 1.00 96.69 125 TYR A N 1
ATOM 981 C CA . TYR A 1 125 ? 8.904 -10.030 5.757 1.00 96.69 125 TYR A CA 1
ATOM 982 C C . TYR A 1 125 ? 8.991 -8.882 6.761 1.00 96.69 125 TYR A C 1
ATOM 984 O O . TYR A 1 125 ? 9.260 -9.049 7.951 1.00 96.69 125 TYR A O 1
ATOM 992 N N . GLY A 1 126 ? 8.703 -7.684 6.259 1.00 96.00 126 GLY A N 1
ATOM 993 C CA . GLY A 1 126 ? 8.666 -6.452 7.030 1.00 96.00 126 GLY A CA 1
ATOM 994 C C . GLY A 1 126 ? 7.564 -5.510 6.562 1.00 96.00 126 GLY A C 1
ATOM 995 O O . GLY A 1 126 ? 6.843 -5.784 5.605 1.00 96.00 126 GLY A O 1
ATOM 996 N N . THR A 1 127 ? 7.466 -4.344 7.196 1.00 95.31 127 THR A N 1
ATOM 997 C CA . THR A 1 127 ? 6.475 -3.308 6.840 1.00 95.31 127 THR A CA 1
ATOM 998 C C . THR A 1 127 ? 6.637 -2.793 5.404 1.00 95.31 127 THR A C 1
ATOM 1000 O O . THR A 1 127 ? 5.673 -2.365 4.774 1.00 95.31 127 THR A O 1
ATOM 1003 N N . HIS A 1 128 ? 7.843 -2.893 4.838 1.00 94.81 128 HIS A N 1
ATOM 1004 C CA . HIS A 1 128 ? 8.111 -2.573 3.436 1.00 94.81 128 HIS A CA 1
ATOM 1005 C C . HIS A 1 128 ? 7.749 -3.686 2.446 1.00 94.81 128 HIS A C 1
ATOM 1007 O O . HIS A 1 128 ? 7.790 -3.433 1.241 1.00 94.81 128 HIS A O 1
ATOM 1013 N N . SER A 1 129 ? 7.395 -4.891 2.901 1.00 96.19 129 SER A N 1
ATOM 1014 C CA . SER A 1 129 ? 7.073 -6.006 2.004 1.00 96.19 129 SER A CA 1
ATOM 1015 C C . SER A 1 129 ? 5.848 -5.709 1.146 1.00 96.19 129 SER A C 1
ATOM 1017 O O . SER A 1 129 ? 5.884 -5.993 -0.045 1.00 96.19 129 SER A O 1
ATOM 1019 N N . GLY A 1 130 ? 4.819 -5.052 1.699 1.00 95.19 130 GLY A N 1
ATOM 1020 C CA . GLY A 1 130 ? 3.663 -4.597 0.914 1.00 95.19 130 GLY A CA 1
ATOM 1021 C C . GLY A 1 130 ? 4.088 -3.654 -0.213 1.00 95.19 130 GLY A C 1
ATOM 1022 O O . GLY A 1 130 ? 3.823 -3.925 -1.380 1.00 95.19 130 GLY A O 1
ATOM 1023 N N . ARG A 1 131 ? 4.864 -2.615 0.124 1.00 95.25 131 ARG A N 1
ATOM 1024 C CA . ARG A 1 131 ? 5.398 -1.652 -0.850 1.00 95.25 131 ARG A CA 1
ATOM 1025 C C . ARG A 1 131 ? 6.243 -2.315 -1.941 1.00 95.25 131 ARG A C 1
ATOM 1027 O O . ARG A 1 131 ? 6.044 -2.019 -3.110 1.00 95.25 131 ARG A O 1
ATOM 1034 N N . ARG A 1 132 ? 7.180 -3.199 -1.576 1.00 95.25 132 ARG A N 1
ATOM 1035 C CA . ARG A 1 132 ? 8.036 -3.929 -2.535 1.00 95.25 132 ARG A CA 1
ATOM 1036 C C . ARG A 1 132 ? 7.229 -4.868 -3.427 1.00 95.25 132 ARG A C 1
ATOM 1038 O O . ARG A 1 132 ? 7.446 -4.891 -4.634 1.00 95.25 132 ARG A O 1
ATOM 1045 N N . GLY A 1 133 ? 6.303 -5.620 -2.835 1.00 95.06 133 GLY A N 1
ATOM 1046 C CA . GLY A 1 133 ? 5.456 -6.568 -3.552 1.00 95.06 133 GLY A CA 1
ATOM 1047 C C . GLY A 1 133 ? 4.548 -5.870 -4.558 1.00 95.06 133 GLY A C 1
ATOM 1048 O O . GLY A 1 133 ? 4.493 -6.282 -5.712 1.00 95.06 133 GLY A O 1
ATOM 1049 N N . GLY A 1 134 ? 3.901 -4.778 -4.150 1.00 94.88 134 GLY A N 1
ATOM 1050 C CA . GLY A 1 134 ? 3.076 -3.969 -5.042 1.00 94.88 134 GLY A CA 1
ATOM 1051 C C . GLY A 1 134 ? 3.892 -3.328 -6.163 1.00 94.88 134 GLY A C 1
ATOM 1052 O O . GLY A 1 134 ? 3.507 -3.404 -7.329 1.00 94.88 134 GLY A O 1
ATOM 1053 N N . ALA A 1 135 ? 5.052 -2.755 -5.821 1.00 95.31 135 ALA A N 1
ATOM 1054 C CA . ALA A 1 135 ? 5.958 -2.135 -6.781 1.00 95.31 135 ALA A CA 1
ATOM 1055 C C . ALA A 1 135 ? 6.410 -3.131 -7.860 1.00 95.31 135 ALA A C 1
ATOM 1057 O O . ALA A 1 135 ? 6.285 -2.880 -9.056 1.00 95.31 135 ALA A O 1
ATOM 1058 N N . THR A 1 136 ? 6.884 -4.295 -7.418 1.00 94.62 136 THR A N 1
ATOM 1059 C CA . THR A 1 136 ? 7.310 -5.387 -8.297 1.00 94.62 136 THR A CA 1
ATOM 1060 C C . THR A 1 136 ? 6.153 -5.905 -9.149 1.00 94.62 136 THR A C 1
ATOM 1062 O O . THR A 1 136 ? 6.324 -6.112 -10.345 1.00 94.62 136 THR A O 1
ATOM 1065 N N . GLY A 1 137 ? 4.965 -6.064 -8.559 1.00 93.62 137 GLY A N 1
ATOM 1066 C CA . GLY A 1 137 ? 3.770 -6.503 -9.274 1.00 93.62 137 GLY A CA 1
ATOM 1067 C C . GLY A 1 137 ? 3.385 -5.552 -10.405 1.00 93.62 137 GLY A C 1
ATOM 1068 O O . GLY A 1 137 ? 3.170 -6.001 -11.525 1.00 93.62 137 GLY A O 1
ATOM 1069 N N . ALA A 1 138 ? 3.351 -4.243 -10.153 1.00 93.81 138 ALA A N 1
ATOM 1070 C CA . ALA A 1 138 ? 3.027 -3.264 -11.190 1.00 93.81 138 ALA A CA 1
ATOM 1071 C C . ALA A 1 138 ? 4.097 -3.198 -12.296 1.00 93.81 138 ALA A C 1
ATOM 1073 O O . ALA A 1 138 ? 3.741 -3.133 -13.471 1.00 93.81 138 ALA A O 1
ATOM 1074 N N . ALA A 1 139 ? 5.384 -3.285 -11.944 1.00 91.94 139 ALA A N 1
ATOM 1075 C CA . ALA A 1 139 ? 6.466 -3.346 -12.929 1.00 91.94 139 ALA A CA 1
ATOM 1076 C C . ALA A 1 139 ? 6.362 -4.598 -13.821 1.00 91.94 139 ALA A C 1
ATOM 1078 O O . ALA A 1 139 ? 6.476 -4.500 -15.037 1.00 91.94 139 ALA A O 1
ATOM 1079 N N . ALA A 1 140 ? 6.052 -5.761 -13.237 1.00 91.62 140 ALA A N 1
ATOM 1080 C CA . ALA A 1 140 ? 5.872 -7.010 -13.979 1.00 91.62 140 ALA A CA 1
ATOM 1081 C C . ALA A 1 140 ? 4.681 -6.984 -14.957 1.00 91.62 140 ALA A C 1
ATOM 1083 O O . ALA A 1 140 ? 4.672 -7.738 -15.925 1.00 91.62 140 ALA A O 1
ATOM 1084 N N . HIS A 1 141 ? 3.694 -6.113 -14.723 1.00 91.81 141 HIS A N 1
ATOM 1085 C CA . HIS A 1 141 ? 2.550 -5.900 -15.615 1.00 91.81 141 HIS A CA 1
ATOM 1086 C C . HIS A 1 141 ? 2.737 -4.689 -16.543 1.00 91.81 141 HIS A C 1
ATOM 1088 O O . HIS A 1 141 ? 1.759 -4.176 -17.084 1.00 91.81 141 HIS A O 1
ATOM 1094 N N . ASN A 1 142 ? 3.976 -4.222 -16.735 1.00 90.38 142 ASN A N 1
ATOM 1095 C CA . ASN A 1 142 ? 4.330 -3.141 -17.659 1.00 90.38 142 ASN A CA 1
ATOM 1096 C C . ASN A 1 142 ? 3.553 -1.834 -17.415 1.00 90.38 142 ASN A C 1
ATOM 1098 O O . ASN A 1 142 ? 3.235 -1.104 -18.357 1.00 90.38 142 ASN A O 1
ATOM 1102 N N . VAL A 1 143 ? 3.229 -1.519 -16.154 1.00 93.38 143 VAL A N 1
ATOM 1103 C CA . VAL A 1 143 ? 2.629 -0.221 -15.822 1.00 93.38 143 VAL A CA 1
ATOM 1104 C C . VAL A 1 143 ? 3.617 0.884 -16.214 1.00 93.38 143 VAL A C 1
ATOM 1106 O O . VAL A 1 143 ? 4.759 0.844 -15.756 1.00 93.38 143 VAL A O 1
ATOM 1109 N N . PRO A 1 144 ? 3.204 1.899 -17.000 1.00 94.31 144 PRO A N 1
ATOM 1110 C CA . PRO A 1 144 ? 4.114 2.937 -17.464 1.00 94.31 144 PRO A CA 1
ATOM 1111 C C . PRO A 1 144 ? 4.861 3.627 -16.321 1.00 94.31 144 PRO A C 1
ATOM 1113 O O . PRO A 1 144 ? 4.248 4.092 -15.353 1.00 94.31 144 PRO A O 1
ATOM 1116 N N . ASP A 1 145 ? 6.172 3.791 -16.489 1.00 90.38 145 ASP A N 1
ATOM 1117 C CA . ASP A 1 145 ? 7.092 4.345 -15.490 1.00 90.38 145 ASP A CA 1
ATOM 1118 C C . ASP A 1 145 ? 6.617 5.656 -14.862 1.00 90.38 145 ASP A C 1
ATOM 1120 O O . ASP A 1 145 ? 6.760 5.863 -13.657 1.00 90.38 145 ASP A O 1
ATOM 1124 N N . ARG A 1 146 ? 6.013 6.545 -15.659 1.00 93.00 146 ARG A N 1
ATOM 1125 C CA . ARG A 1 146 ? 5.468 7.820 -15.175 1.00 93.00 146 ARG A CA 1
ATOM 1126 C C . ARG A 1 146 ? 4.342 7.612 -14.159 1.00 93.00 146 ARG A C 1
ATOM 1128 O O . ARG A 1 146 ? 4.326 8.285 -13.128 1.00 93.00 146 ARG A O 1
ATOM 1135 N N . LEU A 1 147 ? 3.397 6.719 -14.455 1.00 93.06 147 LEU A N 1
ATOM 1136 C CA . LEU A 1 147 ? 2.262 6.419 -13.577 1.00 93.06 147 LEU A CA 1
ATOM 1137 C C . LEU A 1 147 ? 2.741 5.678 -12.336 1.00 93.06 147 LEU A C 1
ATOM 1139 O O . LEU A 1 147 ? 2.388 6.048 -11.221 1.00 93.06 147 LEU A O 1
ATOM 1143 N N . PHE A 1 148 ? 3.620 4.703 -12.534 1.00 89.06 148 PHE A N 1
ATOM 1144 C CA . PHE A 1 148 ? 4.236 3.921 -11.477 1.00 89.06 148 PHE A CA 1
ATOM 1145 C C . PHE A 1 148 ? 5.003 4.792 -10.467 1.00 89.06 148 PHE A C 1
ATOM 1147 O O . PHE A 1 148 ? 4.790 4.704 -9.254 1.00 89.06 148 PHE A O 1
ATOM 1154 N N . LYS A 1 149 ? 5.841 5.707 -10.970 1.00 92.56 149 LYS A N 1
ATOM 1155 C CA . LYS A 1 149 ? 6.612 6.666 -10.169 1.00 92.56 149 LYS A CA 1
ATOM 1156 C C . LYS A 1 149 ? 5.713 7.621 -9.389 1.00 92.56 149 LYS A C 1
ATOM 1158 O O . LYS A 1 149 ? 5.974 7.864 -8.208 1.00 92.56 149 LYS A O 1
ATOM 1163 N N . ARG A 1 150 ? 4.655 8.131 -10.036 1.00 92.38 150 ARG A N 1
ATOM 1164 C CA . ARG A 1 150 ? 3.650 9.000 -9.406 1.00 92.38 150 ARG A CA 1
ATOM 1165 C C . ARG A 1 150 ? 2.907 8.261 -8.295 1.00 92.38 150 ARG A C 1
ATOM 1167 O O . ARG A 1 150 ? 2.868 8.756 -7.178 1.00 92.38 150 ARG A O 1
ATOM 1174 N N . HIS A 1 151 ? 2.412 7.058 -8.575 1.00 94.00 151 HIS A N 1
ATOM 1175 C CA . HIS A 1 151 ? 1.658 6.231 -7.630 1.00 94.00 151 HIS A CA 1
ATOM 1176 C C . HIS A 1 151 ? 2.461 5.892 -6.372 1.00 94.00 151 HIS A C 1
ATOM 1178 O O . HIS A 1 151 ? 1.974 6.037 -5.257 1.00 94.00 151 HIS A O 1
ATOM 1184 N N . GLY A 1 152 ? 3.733 5.516 -6.533 1.00 92.50 152 GLY A N 1
ATOM 1185 C CA . GLY A 1 152 ? 4.628 5.246 -5.407 1.00 92.50 152 GLY A CA 1
ATOM 1186 C C . GLY A 1 152 ? 5.230 6.483 -4.741 1.00 92.50 152 GLY A C 1
ATOM 1187 O O . GLY A 1 152 ? 6.005 6.333 -3.788 1.00 92.50 152 GLY A O 1
ATOM 1188 N N . ARG A 1 153 ? 4.905 7.695 -5.209 1.00 91.62 153 ARG A N 1
ATOM 1189 C CA . ARG A 1 153 ? 5.388 8.972 -4.652 1.00 91.62 153 ARG A CA 1
ATOM 1190 C C . ARG A 1 153 ? 6.920 9.063 -4.642 1.00 91.62 153 ARG A C 1
ATOM 1192 O O . ARG A 1 153 ? 7.530 9.583 -3.703 1.00 91.62 153 ARG A O 1
ATOM 1199 N N . TRP A 1 154 ? 7.570 8.508 -5.668 1.00 91.19 154 TRP A N 1
ATOM 1200 C CA . TRP A 1 154 ? 9.028 8.519 -5.796 1.00 91.19 154 TRP A CA 1
ATOM 1201 C C . TRP A 1 154 ? 9.510 9.742 -6.575 1.00 91.19 154 TRP A C 1
ATOM 1203 O O . TRP A 1 154 ? 9.052 10.027 -7.677 1.00 91.19 154 TRP A O 1
ATOM 1213 N N . ARG A 1 155 ? 10.504 10.445 -6.025 1.00 87.56 155 ARG A N 1
ATOM 1214 C CA . ARG A 1 155 ? 11.094 11.624 -6.676 1.00 87.56 155 ARG A CA 1
ATOM 1215 C C . ARG A 1 155 ? 12.037 11.258 -7.827 1.00 87.56 155 ARG A C 1
ATOM 1217 O O . ARG A 1 155 ? 12.059 11.948 -8.842 1.00 87.56 155 ARG A O 1
ATOM 1224 N N . SER A 1 156 ? 12.805 10.180 -7.686 1.00 89.25 156 SER A N 1
ATOM 1225 C CA . SER A 1 156 ? 13.795 9.731 -8.673 1.00 89.25 156 SER A CA 1
ATOM 1226 C C . SER A 1 156 ? 13.519 8.308 -9.141 1.00 89.25 156 SER A C 1
ATOM 1228 O O . SER A 1 156 ? 12.917 7.521 -8.411 1.00 89.25 156 SER A O 1
ATOM 1230 N N . ASP A 1 157 ? 13.979 7.982 -10.349 1.00 90.56 157 ASP A N 1
ATOM 1231 C CA . ASP A 1 157 ? 13.844 6.637 -10.917 1.00 90.56 157 ASP A CA 1
ATOM 1232 C C . ASP A 1 157 ? 14.639 5.626 -10.096 1.00 90.56 157 ASP A C 1
ATOM 1234 O O . ASP A 1 157 ? 14.057 4.692 -9.565 1.00 90.56 157 ASP A O 1
ATOM 1238 N N . ARG A 1 158 ? 15.887 5.946 -9.737 1.00 91.56 158 ARG A N 1
ATOM 1239 C CA . ARG A 1 158 ? 16.668 5.127 -8.795 1.00 91.56 158 ARG A CA 1
ATOM 1240 C C . ARG A 1 158 ? 15.907 4.763 -7.511 1.00 91.56 158 ARG A C 1
ATOM 1242 O O . ARG A 1 158 ? 16.065 3.662 -6.997 1.00 91.56 158 ARG A O 1
ATOM 1249 N N . ALA A 1 159 ? 15.102 5.671 -6.954 1.00 88.94 159 ALA A N 1
ATOM 1250 C CA . ALA A 1 159 ? 14.347 5.381 -5.736 1.00 88.94 159 ALA A CA 1
ATOM 1251 C C . ALA A 1 159 ? 13.194 4.390 -5.957 1.00 88.94 159 ALA A C 1
ATOM 1253 O O . ALA A 1 159 ? 12.857 3.674 -5.012 1.00 88.94 159 ALA A O 1
ATOM 1254 N N . LYS A 1 160 ? 12.589 4.355 -7.153 1.00 90.44 160 LYS A N 1
ATOM 1255 C CA . LYS A 1 160 ? 11.551 3.379 -7.516 1.00 90.44 160 LYS A CA 1
ATOM 1256 C C . LYS A 1 160 ? 12.173 2.002 -7.762 1.00 90.44 160 LYS A C 1
ATOM 1258 O O . LYS A 1 160 ? 11.697 1.021 -7.196 1.00 90.44 160 LYS A O 1
ATOM 1263 N N . ASP A 1 161 ? 13.299 1.961 -8.473 1.00 89.94 161 ASP A N 1
ATOM 1264 C CA . ASP A 1 161 ? 13.930 0.721 -8.941 1.00 89.94 161 ASP A CA 1
ATOM 1265 C C . ASP A 1 161 ? 14.451 -0.121 -7.767 1.00 89.94 161 ASP A C 1
ATOM 1267 O O . ASP A 1 161 ? 14.377 -1.343 -7.785 1.00 89.94 161 ASP A O 1
ATOM 1271 N N . LEU A 1 162 ? 14.850 0.520 -6.659 1.00 91.94 162 LEU A N 1
ATOM 1272 C CA . LEU A 1 162 ? 15.232 -0.163 -5.412 1.00 91.94 162 LEU A CA 1
ATOM 1273 C C . LEU A 1 162 ? 14.115 -1.018 -4.779 1.00 91.94 162 LEU A C 1
ATOM 1275 O O . LEU A 1 162 ? 14.396 -1.841 -3.900 1.00 91.94 162 LEU A O 1
ATOM 1279 N N . TYR A 1 163 ? 12.851 -0.795 -5.149 1.00 91.31 163 TYR A N 1
A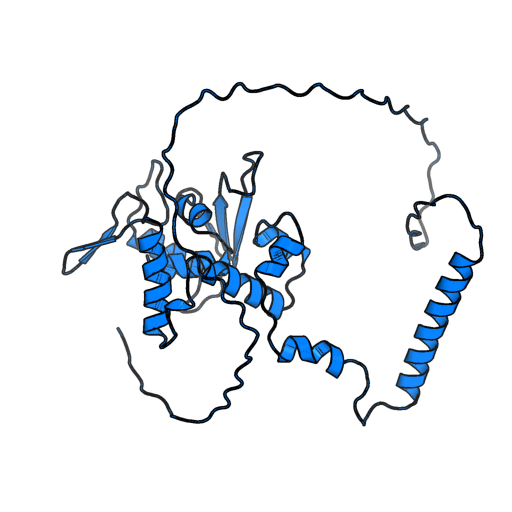TOM 1280 C CA . TYR A 1 163 ? 11.707 -1.568 -4.657 1.00 91.31 163 TYR A CA 1
ATOM 1281 C C . TYR A 1 163 ? 11.254 -2.664 -5.625 1.00 91.31 163 TYR A C 1
ATOM 1283 O O . TYR A 1 163 ? 10.459 -3.511 -5.212 1.00 91.31 163 TYR A O 1
ATOM 1291 N N . VAL A 1 164 ? 11.744 -2.654 -6.865 1.00 91.94 164 VAL A N 1
ATOM 1292 C CA . VAL A 1 164 ? 11.377 -3.615 -7.904 1.00 91.94 164 VAL A CA 1
ATOM 1293 C C . VAL A 1 164 ? 12.375 -4.770 -7.893 1.00 91.94 164 VAL A C 1
ATOM 1295 O O . VAL A 1 164 ? 13.585 -4.581 -7.773 1.00 91.94 164 VAL A O 1
ATOM 1298 N N . ARG A 1 165 ? 11.864 -5.998 -7.969 1.00 89.00 165 ARG A N 1
ATOM 1299 C CA . ARG A 1 165 ? 12.670 -7.209 -8.140 1.00 89.00 165 ARG A CA 1
ATOM 1300 C C . ARG A 1 165 ? 12.189 -7.947 -9.377 1.00 89.00 165 ARG A C 1
ATOM 1302 O O . ARG A 1 165 ? 11.097 -8.502 -9.368 1.00 89.00 165 ARG A O 1
ATOM 1309 N N . GLU A 1 166 ? 12.996 -7.971 -10.430 1.00 86.69 166 GLU A N 1
ATOM 1310 C CA . GLU A 1 166 ? 12.638 -8.719 -11.634 1.00 86.69 166 GLU A CA 1
ATOM 1311 C C . GLU A 1 166 ? 12.697 -10.229 -11.389 1.00 86.69 166 GLU A C 1
ATOM 1313 O O . GLU A 1 166 ? 13.587 -10.744 -10.704 1.00 86.69 166 GLU A O 1
ATOM 1318 N N . THR A 1 167 ? 11.762 -10.954 -11.997 1.00 86.50 167 THR A N 1
ATOM 1319 C CA . THR A 1 167 ? 11.838 -12.412 -12.071 1.00 86.50 167 THR A CA 1
ATOM 1320 C C . THR A 1 167 ? 12.936 -12.823 -13.052 1.00 86.50 167 THR A C 1
ATOM 1322 O O . THR A 1 167 ? 13.285 -12.076 -13.969 1.00 86.50 167 THR A O 1
ATOM 1325 N N . LEU A 1 168 ? 13.463 -14.043 -12.907 1.00 89.06 168 LEU A N 1
ATOM 1326 C CA . LEU A 1 168 ? 14.409 -14.592 -13.883 1.00 89.06 168 LEU A CA 1
ATOM 1327 C C . LEU A 1 168 ? 13.824 -14.551 -15.302 1.00 89.06 168 LEU A C 1
ATOM 1329 O O . LEU A 1 168 ? 14.506 -14.150 -16.234 1.00 89.06 168 LEU A O 1
ATOM 1333 N N . GLN A 1 169 ? 12.543 -14.892 -15.453 1.00 86.31 169 GLN A N 1
ATOM 1334 C CA . GLN A 1 169 ? 11.853 -14.851 -16.741 1.00 86.31 169 GLN A CA 1
ATOM 1335 C C . GLN A 1 169 ? 11.853 -13.450 -17.367 1.00 86.31 169 GLN A C 1
ATOM 1337 O O . GLN A 1 169 ? 12.115 -13.339 -18.562 1.00 86.31 169 GLN A O 1
ATOM 1342 N N . ALA A 1 170 ? 11.604 -12.399 -16.577 1.00 86.25 170 ALA A N 1
ATOM 1343 C CA . ALA A 1 170 ? 11.660 -11.019 -17.056 1.00 86.25 170 ALA A CA 1
ATOM 1344 C C . ALA A 1 170 ? 13.082 -10.630 -17.487 1.00 86.25 170 ALA A C 1
ATOM 1346 O O . ALA A 1 170 ? 13.264 -10.043 -18.548 1.00 86.25 170 ALA A O 1
ATOM 1347 N N . ARG A 1 171 ? 14.108 -11.035 -16.727 1.00 89.00 171 ARG A N 1
ATOM 1348 C CA . ARG A 1 171 ? 15.517 -10.778 -17.081 1.00 89.00 171 ARG A CA 1
ATOM 1349 C C . ARG A 1 171 ? 15.962 -11.526 -18.340 1.00 89.00 171 ARG A C 1
ATOM 1351 O O . ARG A 1 171 ? 16.740 -10.995 -19.123 1.00 89.00 171 ARG A O 1
ATOM 1358 N N . LEU A 1 172 ? 15.457 -12.743 -18.547 1.00 90.31 172 LEU A N 1
ATOM 1359 C CA . LEU A 1 172 ? 15.713 -13.538 -19.751 1.00 90.31 172 LEU A CA 1
ATOM 1360 C C . LEU A 1 172 ? 14.950 -13.026 -20.978 1.00 90.31 172 LEU A C 1
ATOM 1362 O O . LEU A 1 172 ? 15.296 -13.397 -22.096 1.00 90.31 172 LEU A O 1
ATOM 1366 N N . ALA A 1 173 ? 13.918 -12.193 -20.809 1.00 87.12 173 ALA A N 1
ATOM 1367 C CA . ALA A 1 173 ? 13.165 -11.651 -21.937 1.00 87.12 173 ALA A CA 1
ATOM 1368 C C . ALA A 1 173 ? 14.072 -10.845 -22.875 1.00 87.12 173 ALA A C 1
ATOM 1370 O O . ALA A 1 173 ? 13.930 -10.965 -24.087 1.00 87.12 173 ALA A O 1
ATOM 1371 N N . THR A 1 174 ? 15.044 -10.103 -22.338 1.00 85.50 174 THR A N 1
ATOM 1372 C CA . THR A 1 174 ? 16.011 -9.362 -23.154 1.00 85.50 174 THR A CA 1
ATOM 1373 C C . THR A 1 174 ? 16.738 -10.290 -24.118 1.00 85.50 174 THR A C 1
ATOM 1375 O O . THR A 1 174 ? 16.685 -10.063 -25.319 1.00 85.50 174 THR A O 1
ATOM 1378 N N . THR A 1 175 ? 17.354 -11.368 -23.620 1.00 88.56 175 THR A N 1
ATOM 1379 C CA . THR A 1 175 ? 18.143 -12.287 -24.455 1.00 88.56 175 THR A CA 1
ATOM 1380 C C . THR A 1 175 ? 17.279 -13.154 -25.366 1.00 88.56 175 THR A C 1
ATOM 1382 O O . THR A 1 175 ? 17.677 -13.436 -26.491 1.00 88.56 175 THR A O 1
ATOM 1385 N N . ARG A 1 176 ? 16.068 -13.525 -24.934 1.00 85.00 176 ARG A N 1
ATOM 1386 C CA . ARG A 1 176 ? 15.106 -14.260 -25.774 1.00 85.00 176 ARG A CA 1
ATOM 1387 C C . ARG A 1 176 ? 14.653 -13.466 -26.994 1.00 85.00 176 ARG A C 1
ATOM 1389 O O . ARG A 1 176 ? 14.394 -14.073 -28.026 1.00 85.00 176 ARG A O 1
ATOM 1396 N N . ASN A 1 177 ? 14.567 -12.144 -26.874 1.00 82.38 177 ASN A N 1
ATOM 1397 C CA . ASN A 1 177 ? 14.099 -11.255 -27.936 1.00 82.38 177 ASN A CA 1
ATOM 1398 C C . ASN A 1 177 ? 15.244 -10.603 -28.735 1.00 82.38 177 ASN A C 1
ATOM 1400 O O . ASN A 1 177 ? 14.994 -9.665 -29.482 1.00 82.38 177 ASN A O 1
ATOM 1404 N N . LEU A 1 178 ? 16.486 -11.096 -28.622 1.00 82.38 178 LEU A N 1
ATOM 1405 C CA . LEU A 1 178 ? 17.613 -10.617 -29.443 1.00 82.38 178 LEU A CA 1
ATOM 1406 C C . LEU A 1 178 ? 17.580 -11.114 -30.890 1.00 82.38 178 LEU A C 1
ATOM 1408 O O . LEU A 1 178 ? 18.458 -10.765 -31.670 1.00 82.38 178 LEU A O 1
ATOM 1412 N N . GLY A 1 179 ? 16.613 -11.958 -31.242 1.00 72.81 179 GLY A N 1
ATOM 1413 C CA . GLY A 1 179 ? 16.563 -12.532 -32.575 1.00 72.81 179 GLY A CA 1
ATOM 1414 C C . GLY A 1 179 ? 17.653 -13.587 -32.821 1.00 72.81 179 GLY A C 1
ATOM 1415 O O . GLY A 1 179 ? 18.200 -13.665 -33.914 1.00 72.81 179 GLY A O 1
ATOM 1416 N N . LEU A 1 180 ? 17.977 -14.395 -31.806 1.00 73.44 180 LEU A N 1
ATOM 1417 C CA . LEU A 1 180 ? 18.972 -15.480 -31.886 1.00 73.44 180 LEU A CA 1
ATOM 1418 C C . LEU A 1 180 ? 18.334 -16.882 -31.847 1.00 73.44 180 LEU A C 1
ATOM 1420 O O . LEU A 1 180 ? 18.994 -17.856 -31.499 1.00 73.44 180 LEU A O 1
ATOM 1424 N N . GLN A 1 181 ? 17.030 -16.975 -32.120 1.00 76.19 181 GLN A N 1
ATOM 1425 C CA . GLN A 1 181 ? 16.297 -18.244 -32.171 1.00 76.19 181 GLN A CA 1
ATOM 1426 C C . GLN A 1 181 ? 16.437 -18.856 -33.574 1.00 76.19 181 GLN A C 1
ATOM 1428 O O . GLN A 1 181 ? 16.521 -18.113 -34.550 1.00 76.19 181 GLN A O 1
ATOM 1433 N N . GLU A 1 182 ? 16.474 -20.189 -33.666 1.00 64.69 182 GLU A N 1
ATOM 1434 C CA . GLU A 1 182 ? 16.830 -20.942 -34.888 1.00 64.69 182 GLU A CA 1
ATOM 1435 C C . GLU A 1 182 ? 15.919 -20.656 -36.104 1.00 64.69 182 GLU A C 1
ATOM 1437 O O . GLU A 1 182 ? 16.324 -20.893 -37.239 1.00 64.69 182 GLU A O 1
ATOM 1442 N N . ASP A 1 183 ? 14.745 -20.055 -35.890 1.00 65.12 183 ASP A N 1
ATOM 1443 C CA . ASP A 1 183 ? 13.707 -19.870 -36.912 1.00 65.12 183 ASP A CA 1
ATOM 1444 C C . ASP A 1 183 ? 13.680 -18.481 -37.572 1.00 65.12 183 ASP A C 1
ATOM 1446 O O . ASP A 1 183 ? 12.706 -18.132 -38.241 1.00 65.12 183 ASP A O 1
ATOM 1450 N N . ILE A 1 184 ? 14.699 -17.641 -37.381 1.00 64.56 184 ILE A N 1
ATOM 1451 C CA . ILE A 1 184 ? 14.666 -16.275 -37.924 1.00 64.56 184 ILE A CA 1
ATOM 1452 C C . ILE A 1 184 ? 15.095 -16.292 -39.391 1.00 64.56 184 ILE A C 1
ATOM 1454 O O . ILE A 1 184 ? 16.251 -16.602 -39.692 1.00 64.56 184 ILE A O 1
ATOM 1458 N N . PRO A 1 185 ? 14.205 -15.925 -40.334 1.00 70.19 185 PRO A N 1
ATOM 1459 C CA . PRO A 1 185 ? 14.566 -15.874 -41.739 1.00 70.19 185 PRO A CA 1
ATOM 1460 C C . PRO A 1 185 ? 15.713 -14.883 -41.937 1.00 70.19 185 PRO A C 1
ATOM 1462 O O . PRO A 1 185 ? 15.668 -13.768 -41.417 1.00 70.19 185 PRO A O 1
ATOM 1465 N N . ILE A 1 186 ? 16.697 -15.236 -42.769 1.00 72.50 186 ILE A N 1
ATOM 1466 C CA . ILE A 1 186 ? 17.842 -14.372 -43.130 1.00 72.50 186 ILE A CA 1
ATOM 1467 C C . ILE A 1 186 ? 17.395 -12.951 -43.533 1.00 72.50 186 ILE A C 1
ATOM 1469 O O . ILE A 1 186 ? 18.111 -11.979 -43.306 1.00 72.50 186 ILE A O 1
ATOM 1473 N N . ALA A 1 187 ? 16.189 -12.807 -44.090 1.00 67.25 187 ALA A N 1
ATOM 1474 C CA . ALA A 1 187 ? 15.588 -11.518 -44.419 1.00 67.25 187 ALA A CA 1
ATOM 1475 C C . ALA A 1 187 ? 15.401 -10.583 -43.203 1.00 67.25 187 ALA A C 1
ATOM 1477 O O . ALA A 1 187 ? 15.654 -9.387 -43.323 1.00 67.25 187 ALA A O 1
ATOM 1478 N N . GLN A 1 188 ? 15.004 -11.102 -42.035 1.00 68.50 188 GLN A N 1
ATOM 1479 C CA . GLN A 1 188 ? 14.865 -10.307 -40.807 1.00 68.50 188 GLN A CA 1
ATOM 1480 C C . GLN A 1 188 ? 16.225 -9.889 -40.242 1.00 68.50 188 GLN A C 1
ATOM 1482 O O . GLN A 1 188 ? 16.376 -8.754 -39.797 1.00 68.50 188 GLN A O 1
ATOM 1487 N N . LEU A 1 189 ? 17.228 -10.767 -40.329 1.00 69.25 189 LEU A N 1
ATOM 1488 C CA . LEU A 1 189 ? 18.609 -10.448 -39.954 1.00 69.25 189 LEU A CA 1
ATOM 1489 C C . LEU A 1 189 ? 19.177 -9.313 -40.820 1.00 69.25 189 LEU A C 1
ATOM 1491 O O . LEU A 1 189 ? 19.708 -8.342 -40.291 1.00 69.25 189 LEU A O 1
ATOM 1495 N N . ARG A 1 190 ? 18.972 -9.375 -42.142 1.00 72.69 190 ARG A N 1
ATOM 1496 C CA . ARG A 1 190 ? 19.382 -8.309 -43.075 1.00 72.69 190 ARG A CA 1
ATOM 1497 C C . ARG A 1 190 ? 18.652 -6.988 -42.826 1.00 72.69 190 ARG A C 1
ATOM 1499 O O . ARG A 1 190 ? 19.259 -5.929 -42.952 1.00 72.69 190 ARG A O 1
ATOM 1506 N N . ALA A 1 191 ? 17.368 -7.035 -42.466 1.00 73.75 191 ALA A N 1
ATOM 1507 C CA . ALA A 1 191 ? 16.615 -5.838 -42.095 1.00 73.75 191 ALA A CA 1
ATOM 1508 C C . ALA A 1 191 ? 17.193 -5.192 -40.824 1.00 73.75 191 ALA A C 1
ATOM 1510 O O . ALA A 1 191 ? 17.450 -3.988 -40.814 1.00 73.75 191 ALA A O 1
ATOM 1511 N N . PHE A 1 192 ? 17.492 -5.993 -39.797 1.00 72.19 192 PHE A N 1
ATOM 1512 C CA . PHE A 1 192 ? 18.135 -5.518 -38.571 1.00 72.19 192 PHE A CA 1
ATOM 1513 C C . PHE A 1 192 ? 19.521 -4.909 -38.834 1.00 72.19 192 PHE A C 1
ATOM 1515 O O . PHE A 1 192 ? 19.811 -3.815 -38.353 1.00 72.19 192 PHE A O 1
ATOM 1522 N N . GLU A 1 193 ? 20.360 -5.565 -39.644 1.00 73.38 193 GLU A N 1
ATOM 1523 C CA . GLU A 1 193 ? 21.662 -5.024 -40.059 1.00 73.38 193 GLU A CA 1
ATOM 1524 C C . GLU A 1 193 ? 21.517 -3.696 -40.810 1.00 73.38 193 GLU A C 1
ATOM 1526 O O . GLU A 1 193 ? 22.273 -2.760 -40.553 1.00 73.38 193 GLU A O 1
ATOM 1531 N N . SER A 1 194 ? 20.522 -3.575 -41.696 1.00 74.25 194 SER A N 1
ATOM 1532 C CA . SER A 1 194 ? 20.285 -2.336 -42.440 1.00 74.25 194 SER A CA 1
ATOM 1533 C C . SER A 1 194 ? 19.879 -1.168 -41.532 1.00 74.25 194 SER A C 1
ATOM 1535 O O . SER A 1 194 ? 20.398 -0.063 -41.704 1.00 74.25 194 SER A O 1
ATOM 1537 N N . GLU A 1 195 ? 19.039 -1.405 -40.517 1.00 74.44 195 GLU A N 1
ATOM 1538 C CA . GLU A 1 195 ? 18.694 -0.382 -39.522 1.00 74.44 195 GLU A CA 1
ATOM 1539 C C . GLU A 1 195 ? 19.892 -0.032 -38.630 1.00 74.44 195 GLU A C 1
ATOM 1541 O O . GLU A 1 195 ? 20.165 1.146 -38.388 1.00 74.44 195 GLU A O 1
ATOM 1546 N N . ALA A 1 196 ? 20.661 -1.028 -38.184 1.00 71.69 196 ALA A N 1
ATOM 1547 C CA . ALA A 1 196 ? 21.852 -0.808 -37.368 1.00 71.69 196 ALA A CA 1
ATOM 1548 C C . ALA A 1 196 ? 22.928 0.002 -38.118 1.00 71.69 196 ALA A C 1
ATOM 1550 O O . ALA A 1 196 ? 23.487 0.954 -37.564 1.00 71.69 196 ALA A O 1
ATOM 1551 N N . CYS A 1 197 ? 23.183 -0.314 -39.392 1.00 70.50 197 CYS A N 1
ATOM 1552 C CA . CYS A 1 197 ? 24.082 0.458 -40.251 1.00 70.50 197 CYS A CA 1
ATOM 1553 C C . CYS A 1 197 ? 23.570 1.882 -40.491 1.00 70.50 197 CYS A C 1
ATOM 1555 O O . CYS A 1 197 ? 24.368 2.821 -40.473 1.00 70.50 197 CYS A O 1
ATOM 1557 N N . PHE A 1 198 ? 22.259 2.071 -40.665 1.00 67.12 198 PHE A N 1
ATOM 1558 C CA . PHE A 1 198 ? 21.663 3.399 -40.812 1.00 67.12 198 PHE A CA 1
ATOM 1559 C C . PHE A 1 198 ? 21.910 4.270 -39.571 1.00 67.12 198 PHE A C 1
ATOM 1561 O O . PHE A 1 198 ? 22.380 5.403 -39.691 1.00 67.12 198 PHE A O 1
ATOM 1568 N N . PHE A 1 199 ? 21.697 3.727 -38.368 1.00 57.81 199 PHE A N 1
ATOM 1569 C CA . PHE A 1 199 ? 22.000 4.431 -37.119 1.00 57.81 199 PHE A CA 1
ATOM 1570 C C . PHE A 1 199 ? 23.493 4.753 -36.965 1.00 57.81 199 PHE A C 1
ATOM 1572 O O . PHE A 1 199 ? 23.835 5.852 -36.520 1.00 57.81 199 PHE A O 1
ATOM 1579 N N . TYR A 1 200 ? 24.383 3.840 -37.362 1.00 55.50 200 TYR A N 1
ATOM 1580 C CA . TYR A 1 200 ? 25.830 4.062 -37.309 1.00 55.50 200 TYR A CA 1
ATOM 1581 C C . TYR A 1 200 ? 26.274 5.204 -38.236 1.00 55.50 200 TYR A C 1
ATOM 1583 O O . TYR A 1 200 ? 27.022 6.091 -37.823 1.00 55.50 200 TYR A O 1
ATOM 1591 N N . ILE A 1 201 ? 25.753 5.245 -39.466 1.00 61.03 201 ILE A N 1
ATOM 1592 C CA . ILE A 1 201 ? 26.054 6.306 -40.435 1.00 61.03 201 ILE A CA 1
ATOM 1593 C C . ILE A 1 201 ? 25.555 7.664 -39.929 1.00 61.03 201 ILE A C 1
ATOM 1595 O O . ILE A 1 201 ? 26.299 8.644 -39.981 1.00 61.03 201 ILE A O 1
ATOM 1599 N N . VAL A 1 202 ? 24.338 7.741 -39.384 1.00 60.09 202 VAL A N 1
ATOM 1600 C CA . VAL A 1 202 ? 23.775 8.991 -38.839 1.00 60.09 202 VAL A CA 1
ATOM 1601 C C . VAL A 1 202 ? 24.574 9.490 -37.623 1.00 60.09 202 VAL A C 1
ATOM 1603 O O . VAL A 1 202 ? 24.865 10.687 -37.523 1.00 60.09 202 VAL A O 1
ATOM 1606 N N . ALA A 1 203 ? 25.003 8.593 -36.730 1.00 56.56 203 ALA A N 1
ATOM 1607 C CA . ALA A 1 203 ? 25.815 8.944 -35.563 1.00 56.56 203 ALA A CA 1
ATOM 1608 C C . ALA A 1 203 ? 27.231 9.425 -35.945 1.00 56.56 203 ALA A C 1
ATOM 1610 O O . ALA A 1 203 ? 27.713 10.425 -35.404 1.00 56.56 203 ALA A O 1
ATOM 1611 N N . CYS A 1 204 ? 27.882 8.775 -36.915 1.00 53.75 204 CYS A N 1
ATOM 1612 C CA . CYS A 1 204 ? 29.186 9.204 -37.432 1.00 53.75 204 CYS A CA 1
ATOM 1613 C C . CYS A 1 204 ? 29.102 10.526 -38.204 1.00 53.75 204 CYS A C 1
ATOM 1615 O O . CYS A 1 204 ? 29.955 11.391 -38.019 1.00 53.75 204 CYS A O 1
ATOM 1617 N N . SER A 1 205 ? 28.049 10.731 -38.998 1.00 54.16 205 SER A N 1
ATOM 1618 C CA . SER A 1 205 ? 27.835 11.978 -39.749 1.00 54.16 205 SER A CA 1
ATOM 1619 C C . SER A 1 205 ? 27.590 13.179 -38.828 1.00 54.16 205 SER A C 1
ATOM 1621 O O . SER A 1 205 ? 28.005 14.292 -39.138 1.00 54.16 205 SER A O 1
ATOM 1623 N N . SER A 1 206 ? 26.978 12.952 -37.661 1.00 52.47 206 SER A N 1
ATOM 1624 C CA . SER A 1 206 ? 26.772 13.983 -36.632 1.00 52.47 206 SER A CA 1
ATOM 1625 C C . SER A 1 206 ? 28.040 14.285 -35.821 1.00 52.47 206 SER A C 1
ATOM 1627 O O . SER A 1 206 ? 28.182 15.380 -35.288 1.00 52.47 206 SER A O 1
ATOM 1629 N N . SER A 1 207 ? 28.974 13.331 -35.741 1.00 50.69 207 SER A N 1
ATOM 1630 C CA . SER A 1 207 ? 30.237 13.467 -34.993 1.00 50.69 207 SER A CA 1
ATOM 1631 C C . SER A 1 207 ? 31.382 14.040 -35.841 1.00 50.69 207 SER A C 1
ATOM 1633 O O . SER A 1 207 ? 32.402 14.456 -35.297 1.00 50.69 207 SER A O 1
ATOM 1635 N N . ALA A 1 208 ? 31.228 14.069 -37.169 1.00 48.94 208 ALA A N 1
ATOM 1636 C CA . ALA A 1 208 ? 32.240 14.554 -38.110 1.00 48.94 208 ALA A CA 1
ATOM 1637 C C . ALA A 1 208 ? 32.218 16.082 -38.331 1.00 48.94 208 ALA A C 1
ATOM 1639 O O . ALA A 1 208 ? 33.113 16.618 -38.983 1.00 48.94 208 ALA A O 1
ATOM 1640 N N . LEU A 1 209 ? 31.239 16.806 -37.776 1.00 46.28 209 LEU A N 1
ATOM 1641 C CA . LEU A 1 209 ? 31.150 18.267 -37.865 1.00 46.28 209 LEU A CA 1
ATOM 1642 C C . LEU A 1 209 ? 31.515 18.916 -36.514 1.00 46.28 209 LEU A C 1
ATOM 1644 O O . LEU A 1 209 ? 30.669 19.110 -35.649 1.00 46.28 209 LEU A O 1
ATOM 1648 N N . HIS A 1 210 ? 32.796 19.294 -36.415 1.00 40.97 210 HIS A N 1
ATOM 1649 C CA . HIS A 1 210 ? 33.473 20.166 -35.435 1.00 40.97 210 HIS A CA 1
ATOM 1650 C C . HIS A 1 210 ? 33.880 19.624 -34.042 1.00 40.97 210 HIS A C 1
ATOM 1652 O O . HIS A 1 210 ? 33.032 19.260 -33.228 1.00 40.97 210 HIS A O 1
ATOM 1658 N N . PRO A 1 211 ? 35.178 19.742 -33.667 1.00 43.28 211 PRO A N 1
ATOM 1659 C CA . PRO A 1 211 ? 35.597 19.763 -32.275 1.00 43.28 211 PRO A CA 1
ATOM 1660 C C . PRO A 1 211 ? 35.427 21.188 -31.727 1.00 43.28 211 PRO A C 1
ATOM 1662 O O . PRO A 1 211 ? 36.217 22.080 -32.025 1.00 43.28 211 PRO A O 1
ATOM 1665 N N . GLY A 1 212 ? 34.394 21.410 -30.916 1.00 46.06 212 GLY A N 1
ATOM 1666 C CA . GLY A 1 212 ? 34.284 22.616 -30.094 1.00 46.06 212 GLY A CA 1
ATOM 1667 C C . GLY A 1 212 ? 32.869 23.174 -29.974 1.00 46.06 212 GLY A C 1
ATOM 1668 O O . GLY A 1 212 ? 32.290 23.615 -30.957 1.00 46.06 212 GLY A O 1
ATOM 1669 N N . VAL A 1 213 ? 32.411 23.268 -28.718 1.00 37.12 213 VAL A N 1
ATOM 1670 C CA . VAL A 1 213 ? 31.179 23.907 -28.200 1.00 37.12 213 VAL A CA 1
ATOM 1671 C C . VAL A 1 213 ? 29.939 22.984 -28.129 1.00 37.12 213 VAL A C 1
ATOM 1673 O O . VAL A 1 213 ? 29.547 22.391 -29.130 1.00 37.12 213 VAL A O 1
ATOM 1676 N N . PRO A 1 214 ? 29.280 22.849 -26.952 1.00 40.06 214 PRO A N 1
ATOM 1677 C CA . PRO A 1 214 ? 28.129 21.966 -26.795 1.00 40.06 214 PRO A CA 1
ATOM 1678 C C . PRO A 1 214 ? 26.859 22.635 -27.337 1.00 40.06 214 PRO A C 1
ATOM 1680 O O . PRO A 1 214 ? 26.367 23.612 -26.770 1.00 40.06 214 PRO A O 1
ATOM 1683 N N . ALA A 1 215 ? 26.305 22.088 -28.418 1.00 36.12 215 ALA A N 1
ATOM 1684 C CA . ALA A 1 215 ? 24.992 22.472 -28.919 1.00 36.12 215 ALA A CA 1
ATOM 1685 C C . ALA A 1 215 ? 23.897 21.653 -28.218 1.00 36.12 215 ALA A C 1
ATOM 1687 O O . ALA A 1 215 ? 23.815 20.433 -28.338 1.00 36.12 215 ALA A O 1
ATOM 1688 N N . TYR A 1 216 ? 23.041 22.354 -27.480 1.00 43.56 216 TYR A N 1
ATOM 1689 C CA . TYR A 1 216 ? 21.771 21.852 -26.965 1.00 43.56 216 TYR A CA 1
ATOM 1690 C C . TYR A 1 216 ? 20.828 21.639 -28.161 1.00 43.56 216 TYR A C 1
ATOM 1692 O O . TYR A 1 216 ? 20.204 22.591 -28.626 1.00 43.56 216 TYR A O 1
ATOM 1700 N N . GLN A 1 217 ? 20.760 20.428 -28.719 1.00 39.78 217 GLN A N 1
ATOM 1701 C CA . GLN A 1 217 ? 19.851 20.147 -29.833 1.00 39.78 217 GLN A CA 1
ATOM 1702 C C . GLN A 1 217 ? 18.442 19.829 -29.322 1.00 39.78 217 GLN A C 1
ATOM 1704 O O . GLN A 1 217 ? 18.177 18.793 -28.714 1.00 39.78 217 GLN A O 1
ATOM 1709 N N . GLN A 1 218 ? 17.536 20.771 -29.583 1.00 36.91 218 GLN A N 1
ATOM 1710 C CA . GLN A 1 218 ? 16.099 20.541 -29.651 1.00 36.91 218 GLN A CA 1
ATOM 1711 C C . GLN A 1 218 ? 15.804 19.584 -30.816 1.00 36.91 218 GLN A C 1
ATOM 1713 O O . GLN A 1 218 ? 16.314 19.770 -31.919 1.00 36.91 218 GLN A O 1
ATOM 1718 N N . PHE A 1 219 ? 14.976 18.571 -30.567 1.00 33.47 219 PHE A N 1
ATOM 1719 C CA . PHE A 1 219 ? 14.452 17.677 -31.602 1.00 33.47 219 PHE A CA 1
ATOM 1720 C C . PHE A 1 219 ? 13.624 18.465 -32.637 1.00 33.47 219 PHE A C 1
ATOM 1722 O O . PHE A 1 219 ? 12.848 19.335 -32.228 1.00 33.47 219 PHE A O 1
ATOM 1729 N N . PRO A 1 220 ? 13.722 18.177 -33.950 1.00 34.56 220 PRO A N 1
ATOM 1730 C CA . PRO A 1 220 ? 12.878 18.833 -34.938 1.00 34.56 220 PRO A CA 1
ATOM 1731 C C . PRO A 1 220 ? 11.444 18.295 -34.869 1.00 34.56 220 PRO A C 1
ATOM 1733 O O . PRO A 1 220 ? 11.208 17.088 -34.795 1.00 34.56 220 PRO A O 1
ATOM 1736 N N . ALA A 1 221 ? 10.487 19.222 -34.893 1.00 38.50 221 ALA A N 1
ATOM 1737 C CA . ALA A 1 221 ? 9.070 18.935 -35.045 1.00 38.50 221 ALA A CA 1
ATOM 1738 C C . ALA A 1 221 ? 8.805 18.355 -36.442 1.00 38.50 221 ALA A C 1
ATOM 1740 O O . ALA A 1 221 ? 9.210 18.935 -37.450 1.00 38.50 221 ALA A O 1
ATOM 1741 N N . SER A 1 222 ? 8.113 17.220 -36.496 1.00 37.47 222 SER A N 1
ATOM 1742 C CA . SER A 1 222 ? 7.559 16.674 -37.729 1.00 37.47 222 SER A CA 1
ATOM 1743 C C . SER A 1 222 ? 6.536 17.648 -38.324 1.00 37.47 222 SER A C 1
ATOM 1745 O O . SER A 1 222 ? 5.632 18.136 -37.644 1.00 37.47 222 SER A O 1
ATOM 1747 N N . SER A 1 223 ? 6.690 17.942 -39.611 1.00 34.88 223 SER A N 1
ATOM 1748 C CA . SER A 1 223 ? 5.769 18.744 -40.406 1.00 34.88 223 SER A CA 1
ATOM 1749 C C . SER A 1 223 ? 4.475 17.970 -40.675 1.00 34.88 223 SER A C 1
ATOM 1751 O O . SER A 1 223 ? 4.451 17.011 -41.441 1.00 34.88 223 SER A O 1
ATOM 1753 N N . VAL A 1 224 ? 3.377 18.418 -40.069 1.00 39.47 224 VAL A N 1
ATOM 1754 C CA . VAL A 1 224 ? 2.016 18.141 -40.551 1.00 39.47 224 VAL A CA 1
ATOM 1755 C C . VAL A 1 224 ? 1.666 19.244 -41.559 1.00 39.47 224 VAL A C 1
ATOM 1757 O O . VAL A 1 224 ? 1.872 20.419 -41.240 1.00 39.47 224 VAL A O 1
ATOM 1760 N N . PRO A 1 225 ? 1.177 18.933 -42.771 1.00 34.12 225 PRO A N 1
ATOM 1761 C CA . PRO A 1 225 ? 0.855 19.960 -43.748 1.00 34.12 225 PRO A CA 1
ATOM 1762 C C . PRO A 1 225 ? -0.475 20.643 -43.407 1.00 34.12 225 PRO A C 1
ATOM 1764 O O . PRO A 1 225 ? -1.489 19.980 -43.204 1.00 34.12 225 PRO A O 1
ATOM 1767 N N . GLY A 1 226 ? -0.455 21.979 -43.420 1.00 45.12 226 GLY A N 1
ATOM 1768 C CA . GLY A 1 226 ? -1.644 22.823 -43.533 1.00 45.12 226 GLY A CA 1
ATOM 1769 C C . GLY A 1 226 ? -2.065 23.551 -42.260 1.00 45.12 226 GLY A C 1
ATOM 1770 O O . GLY A 1 226 ? -3.000 23.109 -41.618 1.00 45.12 226 GLY A O 1
ATOM 1771 N N . VAL A 1 227 ? -1.446 24.704 -41.966 1.00 34.88 227 VAL A N 1
ATOM 1772 C CA . VAL A 1 227 ? -2.091 25.905 -41.387 1.00 34.88 227 VAL A CA 1
ATOM 1773 C C . VAL A 1 227 ? -1.216 27.123 -41.736 1.00 34.88 227 VAL A C 1
ATOM 1775 O O . VAL A 1 227 ? -0.015 27.131 -41.479 1.00 34.88 227 VAL A O 1
ATOM 1778 N N . THR A 1 228 ? -1.808 28.154 -42.338 1.00 34.66 228 THR A N 1
ATOM 1779 C CA . THR A 1 228 ? -1.196 29.466 -42.615 1.00 34.66 228 THR A CA 1
ATOM 1780 C C . THR A 1 228 ? -0.881 30.236 -41.326 1.00 34.66 228 THR A C 1
ATOM 1782 O O . THR A 1 228 ? -1.731 30.345 -40.445 1.00 34.66 228 THR A O 1
ATOM 1785 N N . ALA A 1 229 ? 0.323 30.805 -41.226 1.00 34.94 229 ALA A N 1
ATOM 1786 C CA . ALA A 1 229 ? 0.773 31.603 -40.082 1.00 34.94 229 ALA A CA 1
ATOM 1787 C C . ALA A 1 229 ? 0.207 33.039 -40.087 1.00 34.94 229 ALA A C 1
ATOM 1789 O O . ALA A 1 229 ? 0.127 33.642 -41.159 1.00 34.94 229 ALA A O 1
ATOM 1790 N N . PRO A 1 230 ? -0.052 33.657 -38.917 1.00 33.25 230 PRO A N 1
ATOM 1791 C CA . PRO A 1 230 ? 0.006 35.099 -38.770 1.00 33.25 230 PRO A CA 1
ATOM 1792 C C . PRO A 1 230 ? 1.343 35.542 -38.156 1.00 33.25 230 PRO A C 1
ATOM 1794 O O . PRO A 1 230 ? 1.912 34.923 -37.258 1.00 33.25 230 PRO A O 1
ATOM 1797 N N . SER A 1 231 ? 1.829 36.651 -38.695 1.00 37.31 231 SER A N 1
ATOM 1798 C CA . SER A 1 231 ? 3.055 37.369 -38.371 1.00 37.31 231 SER A CA 1
ATOM 1799 C C . SER A 1 231 ? 3.067 38.008 -36.976 1.00 37.31 231 SER A C 1
ATOM 1801 O O . SER A 1 231 ? 2.061 38.571 -36.550 1.00 37.31 231 SER A O 1
ATOM 1803 N N . SER A 1 232 ? 4.273 38.055 -36.391 1.00 33.91 232 SER A N 1
ATOM 1804 C CA . SER A 1 232 ? 4.813 38.983 -35.368 1.00 33.91 232 SER A CA 1
ATOM 1805 C C . SER A 1 232 ? 5.198 38.363 -34.009 1.00 33.91 232 SER A C 1
ATOM 1807 O O . SER A 1 232 ? 4.380 37.851 -33.253 1.00 33.91 232 SER A O 1
ATOM 1809 N N . LEU A 1 233 ? 6.500 38.440 -33.704 1.00 34.28 233 LEU A N 1
ATOM 1810 C CA . LEU A 1 233 ? 7.134 38.151 -32.411 1.00 34.28 233 LEU A CA 1
ATOM 1811 C C . LEU A 1 233 ? 7.453 39.481 -31.696 1.00 34.28 233 LEU A C 1
ATOM 1813 O O . LEU A 1 233 ? 7.974 40.383 -32.355 1.00 34.28 233 LEU A O 1
ATOM 1817 N N . PRO A 1 234 ? 7.248 39.614 -30.371 1.00 34.25 234 PRO A N 1
ATOM 1818 C CA . PRO A 1 234 ? 7.819 40.705 -29.579 1.00 34.25 234 PRO A CA 1
ATOM 1819 C C . PRO A 1 234 ? 9.201 40.330 -28.982 1.00 34.25 234 PRO A C 1
ATOM 1821 O O . PRO A 1 234 ? 9.534 39.145 -28.888 1.00 34.25 234 PRO A O 1
ATOM 1824 N N . PRO A 1 235 ? 10.030 41.314 -28.567 1.00 33.62 235 PRO A N 1
ATOM 1825 C CA . PRO 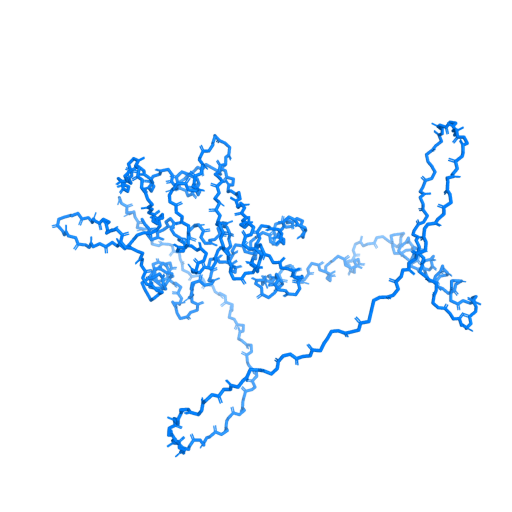A 1 235 ? 11.443 41.093 -28.247 1.00 33.62 235 PRO A CA 1
ATOM 1826 C C . PRO A 1 235 ? 11.700 40.474 -26.859 1.00 33.62 235 PRO A C 1
ATOM 1828 O O . PRO A 1 235 ? 10.956 40.672 -25.897 1.00 33.62 235 PRO A O 1
ATOM 1831 N N . ALA A 1 236 ? 12.815 39.742 -26.765 1.00 33.94 236 ALA A N 1
ATOM 1832 C CA . ALA A 1 236 ? 13.267 38.975 -25.603 1.00 33.94 236 ALA A CA 1
ATOM 1833 C C . ALA A 1 236 ? 13.652 39.836 -24.378 1.00 33.94 236 ALA A C 1
ATOM 1835 O O . ALA A 1 236 ? 14.342 40.850 -24.493 1.00 33.94 236 ALA A O 1
ATOM 1836 N N . ARG A 1 237 ? 13.278 39.384 -23.169 1.00 32.75 237 ARG A N 1
ATOM 1837 C CA . ARG A 1 237 ? 13.716 39.970 -21.886 1.00 32.75 237 ARG A CA 1
ATOM 1838 C C . ARG A 1 237 ? 15.036 39.351 -21.398 1.00 32.75 237 ARG A C 1
ATOM 1840 O O . ARG A 1 237 ? 15.196 38.134 -21.384 1.00 32.75 237 ARG A O 1
ATOM 1847 N N . ARG A 1 238 ? 15.957 40.216 -20.950 1.00 30.97 238 ARG A N 1
ATOM 1848 C CA . ARG A 1 238 ? 17.268 39.898 -20.347 1.00 30.97 238 ARG A CA 1
ATOM 1849 C C . ARG A 1 238 ? 17.142 39.064 -19.062 1.00 30.97 238 ARG A C 1
ATOM 1851 O O . ARG A 1 238 ? 16.397 39.429 -18.155 1.00 30.97 238 ARG A O 1
ATOM 1858 N N . PHE A 1 239 ? 17.963 38.019 -18.945 1.00 28.75 239 PHE A N 1
ATOM 1859 C CA . PHE A 1 239 ? 18.222 37.299 -17.693 1.00 28.75 239 PHE A CA 1
ATOM 1860 C C . PHE A 1 239 ? 19.174 38.098 -16.789 1.00 28.75 239 PHE A C 1
ATOM 1862 O O . PHE A 1 239 ? 20.281 38.447 -17.195 1.00 28.75 239 PHE A O 1
ATOM 1869 N N . ILE A 1 240 ? 18.764 38.345 -15.542 1.00 31.48 240 ILE A N 1
ATOM 1870 C CA . ILE A 1 240 ? 19.613 38.892 -14.474 1.00 31.48 240 ILE A CA 1
ATOM 1871 C C . ILE A 1 240 ? 20.167 37.716 -13.656 1.00 31.48 240 ILE A C 1
ATOM 1873 O O . ILE A 1 240 ? 19.400 36.932 -13.095 1.00 31.48 240 ILE A O 1
ATOM 1877 N N . ARG A 1 241 ? 21.500 37.592 -13.569 1.00 30.33 241 ARG A N 1
ATOM 1878 C CA . ARG A 1 241 ? 22.185 36.671 -12.642 1.00 30.33 241 ARG A CA 1
ATOM 1879 C C . ARG A 1 241 ? 21.979 37.155 -11.199 1.00 30.33 241 ARG A C 1
ATOM 1881 O O . ARG A 1 241 ? 22.269 38.311 -10.907 1.00 30.33 241 ARG A O 1
ATOM 1888 N N . ARG A 1 242 ? 21.518 36.287 -10.290 1.00 30.50 242 ARG A N 1
ATOM 1889 C CA . ARG A 1 242 ? 21.515 36.555 -8.837 1.00 30.50 242 ARG A CA 1
ATOM 1890 C C . ARG A 1 242 ? 22.729 35.910 -8.159 1.00 30.50 242 ARG A C 1
ATOM 1892 O O . ARG A 1 242 ? 23.098 34.786 -8.484 1.00 30.50 242 ARG A O 1
ATOM 1899 N N . ALA A 1 243 ? 23.324 36.669 -7.239 1.00 32.34 243 ALA A N 1
ATOM 1900 C CA . ALA A 1 243 ? 24.493 36.348 -6.420 1.00 32.34 243 ALA A CA 1
ATOM 1901 C C . ALA A 1 243 ? 24.203 35.279 -5.334 1.00 32.34 243 ALA A C 1
ATOM 1903 O O . ALA A 1 243 ? 23.033 35.052 -5.012 1.00 32.34 243 ALA A O 1
ATOM 1904 N N . PRO A 1 244 ? 25.235 34.627 -4.754 1.00 31.66 244 PRO A N 1
ATOM 1905 C CA . PRO A 1 244 ? 25.055 33.585 -3.745 1.00 31.66 244 PRO A CA 1
ATOM 1906 C C . PRO A 1 244 ? 24.744 34.167 -2.354 1.00 31.66 244 PRO A C 1
ATOM 1908 O O . PRO A 1 244 ? 25.289 35.193 -1.956 1.00 31.66 244 PRO A O 1
ATOM 1911 N N . VAL A 1 245 ? 23.865 33.488 -1.611 1.00 33.75 245 VAL A N 1
ATOM 1912 C CA . VAL A 1 245 ? 23.432 33.844 -0.244 1.00 33.75 245 VAL A CA 1
ATOM 1913 C C . VAL A 1 245 ? 24.346 33.153 0.791 1.00 33.75 245 VAL A C 1
ATOM 1915 O O . VAL A 1 245 ? 24.719 32.000 0.560 1.00 33.75 245 VAL A O 1
ATOM 1918 N N . PRO A 1 246 ? 24.716 33.791 1.924 1.00 30.33 246 PRO A N 1
ATOM 1919 C CA . PRO A 1 246 ? 25.666 33.224 2.877 1.00 30.33 246 PRO A CA 1
ATOM 1920 C C . PRO A 1 246 ? 25.049 32.160 3.798 1.00 30.33 246 PRO A C 1
ATOM 1922 O O . PRO A 1 246 ? 23.871 32.206 4.154 1.00 30.33 246 PRO A O 1
ATOM 1925 N N . ALA A 1 247 ? 25.888 31.208 4.213 1.00 31.30 247 ALA A N 1
ATOM 1926 C CA . ALA A 1 247 ? 25.545 30.118 5.119 1.00 31.30 247 ALA A CA 1
ATOM 1927 C C . ALA A 1 247 ? 25.343 30.606 6.566 1.00 31.30 247 ALA A C 1
ATOM 1929 O O . ALA A 1 247 ? 26.230 31.216 7.163 1.00 31.30 247 ALA A O 1
ATOM 1930 N N . ILE A 1 248 ? 24.194 30.273 7.158 1.00 30.12 248 ILE A N 1
ATOM 1931 C CA . ILE A 1 248 ? 23.899 30.507 8.576 1.00 30.12 248 ILE A CA 1
ATOM 1932 C C . ILE A 1 248 ? 24.506 29.365 9.408 1.00 30.12 248 ILE A C 1
ATOM 1934 O O . ILE A 1 248 ? 24.079 28.213 9.311 1.00 30.12 248 ILE A O 1
ATOM 1938 N N . ARG A 1 249 ? 25.494 29.694 10.252 1.00 28.31 249 ARG A N 1
ATOM 1939 C CA . ARG A 1 249 ? 25.998 28.834 11.339 1.00 28.31 249 ARG A CA 1
ATOM 1940 C C . ARG A 1 249 ? 24.897 28.642 12.386 1.00 28.31 249 ARG A C 1
ATOM 1942 O O . ARG A 1 249 ? 24.423 29.621 12.954 1.00 28.31 249 ARG A O 1
ATOM 1949 N N . ARG A 1 250 ? 24.547 27.393 12.707 1.00 29.64 250 ARG A N 1
ATOM 1950 C CA . ARG A 1 250 ? 23.868 27.056 13.969 1.00 29.64 250 ARG A CA 1
ATOM 1951 C C . ARG A 1 250 ? 24.891 26.518 14.964 1.00 29.64 250 ARG A C 1
ATOM 1953 O O . ARG A 1 250 ? 25.544 25.510 14.710 1.00 29.64 250 ARG A O 1
ATOM 1960 N N . SER A 1 251 ? 25.020 27.228 16.076 1.00 29.00 251 SER A N 1
ATOM 1961 C CA . SER A 1 251 ? 25.709 26.833 17.299 1.00 29.00 251 SER A CA 1
ATOM 1962 C C . SER A 1 251 ? 25.026 25.605 17.911 1.00 29.00 251 SER A C 1
ATOM 1964 O O . SER A 1 251 ? 23.875 25.664 18.336 1.00 29.00 251 SER A O 1
ATOM 1966 N N . GLY A 1 252 ? 25.730 24.472 17.930 1.00 27.89 252 GLY A N 1
ATOM 1967 C CA . GLY A 1 252 ? 25.332 23.275 18.667 1.00 27.89 252 GLY A CA 1
ATOM 1968 C C . GLY A 1 252 ? 26.033 23.248 20.020 1.00 27.89 252 GLY A C 1
ATOM 1969 O O . GLY A 1 252 ? 27.253 23.112 20.074 1.00 27.89 252 GLY A O 1
ATOM 1970 N N . GLY A 1 253 ? 25.258 23.404 21.094 1.00 26.47 253 GLY A N 1
ATOM 1971 C CA . GLY A 1 253 ? 25.704 23.192 22.466 1.00 26.47 253 GLY A CA 1
ATOM 1972 C C . GLY A 1 253 ? 26.043 21.723 22.722 1.00 26.47 253 GLY A C 1
ATOM 1973 O O . GLY A 1 253 ? 25.345 20.814 22.275 1.00 26.47 253 GLY A O 1
ATOM 1974 N N . LEU A 1 254 ? 27.148 21.521 23.434 1.00 26.77 254 LEU A N 1
ATOM 1975 C CA . LEU A 1 254 ? 27.670 20.243 23.897 1.00 26.77 254 LEU A CA 1
ATOM 1976 C C . LEU A 1 254 ? 26.721 19.604 24.921 1.00 26.77 254 LEU A C 1
ATOM 1978 O O . LEU A 1 254 ? 26.484 20.169 25.983 1.00 26.77 254 LEU A O 1
ATOM 1982 N N . ALA A 1 255 ? 26.263 18.384 24.645 1.00 27.91 255 ALA A N 1
ATOM 1983 C CA . ALA A 1 255 ? 25.810 17.454 25.672 1.00 27.91 255 ALA A CA 1
ATOM 1984 C C . ALA A 1 255 ? 26.494 16.105 25.430 1.00 27.91 255 ALA A C 1
ATOM 1986 O O . ALA A 1 255 ? 26.327 15.461 24.395 1.00 27.91 255 ALA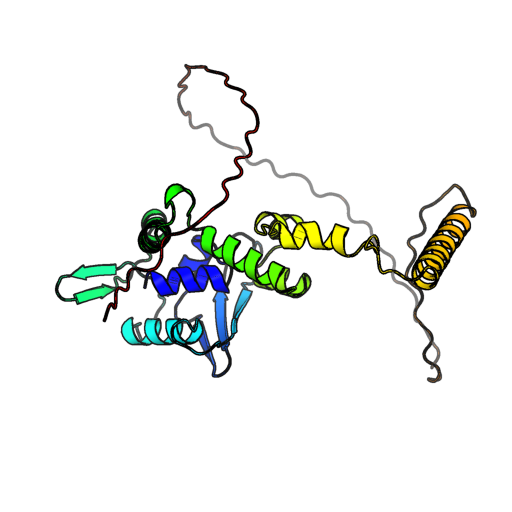 A O 1
ATOM 1987 N N . ALA A 1 256 ? 27.343 15.742 26.386 1.00 27.14 256 ALA A N 1
ATOM 1988 C CA . ALA A 1 256 ? 28.188 14.565 26.384 1.00 27.14 256 ALA A CA 1
ATOM 1989 C C . ALA A 1 256 ? 27.371 13.265 26.339 1.00 27.14 256 ALA A C 1
ATOM 1991 O O . ALA A 1 256 ? 26.483 13.053 27.163 1.00 27.14 256 ALA A O 1
ATOM 1992 N N . CYS A 1 257 ? 27.746 12.344 25.450 1.00 24.27 257 CYS A N 1
ATOM 1993 C CA . CYS A 1 257 ? 27.379 10.939 25.576 1.00 24.27 257 CYS A CA 1
ATOM 1994 C C . CYS A 1 257 ? 28.647 10.090 25.618 1.00 24.27 257 CYS A C 1
ATOM 1996 O O . CYS A 1 257 ? 29.554 10.220 24.795 1.00 24.27 257 CYS A O 1
ATOM 1998 N N . ARG A 1 258 ? 28.729 9.290 26.679 1.00 26.53 258 ARG A N 1
ATOM 1999 C CA . ARG A 1 258 ? 29.921 8.583 27.125 1.00 26.53 258 ARG A CA 1
ATOM 2000 C C . ARG A 1 258 ? 30.277 7.439 26.179 1.00 26.53 258 ARG A C 1
ATOM 2002 O O . ARG A 1 258 ? 29.440 6.671 25.723 1.00 26.53 258 ARG A O 1
ATOM 2009 N N . ARG A 1 259 ? 31.584 7.353 25.974 1.00 22.91 259 ARG A N 1
ATOM 2010 C CA . ARG A 1 259 ? 32.393 6.297 25.371 1.00 22.91 259 ARG A CA 1
ATOM 2011 C C . ARG A 1 259 ? 32.005 4.902 25.895 1.00 22.91 259 ARG A C 1
ATOM 2013 O O . ARG A 1 259 ? 32.158 4.648 27.082 1.00 22.91 259 ARG A O 1
ATOM 2020 N N . TRP A 1 260 ? 31.629 3.994 24.998 1.00 24.05 260 TRP A N 1
ATOM 2021 C CA . TRP A 1 260 ? 31.862 2.556 25.162 1.00 24.05 260 TRP A CA 1
ATOM 2022 C C . TRP A 1 260 ? 32.643 2.067 23.946 1.00 24.05 260 TRP A C 1
ATOM 2024 O O . TRP A 1 260 ? 32.279 2.320 22.799 1.00 24.05 260 TRP A O 1
ATOM 2034 N N . ARG A 1 261 ? 33.781 1.437 24.219 1.00 22.70 261 ARG A N 1
ATOM 2035 C CA . ARG A 1 261 ? 34.692 0.823 23.257 1.00 22.70 261 ARG A CA 1
ATOM 2036 C C . ARG A 1 261 ? 34.893 -0.604 23.763 1.00 22.70 261 ARG A C 1
ATOM 2038 O O . ARG A 1 261 ? 35.233 -0.733 24.933 1.00 22.70 261 ARG A O 1
ATOM 2045 N N . LEU A 1 262 ? 34.680 -1.613 22.911 1.00 26.31 262 LEU A N 1
ATOM 2046 C CA . LEU A 1 262 ? 35.573 -2.765 22.666 1.00 26.31 262 LEU A CA 1
ATOM 2047 C C . LEU A 1 262 ? 34.861 -3.917 21.923 1.00 26.31 262 LEU A C 1
ATOM 2049 O O . LEU A 1 262 ? 33.738 -4.275 22.257 1.00 26.31 262 LEU A O 1
ATOM 2053 N N . GLY A 1 263 ? 35.590 -4.495 20.953 1.00 25.27 263 GLY A N 1
ATOM 2054 C CA . GLY A 1 263 ? 35.325 -5.764 20.252 1.00 25.27 263 GLY A CA 1
ATOM 2055 C C . GLY A 1 263 ? 34.549 -5.607 18.936 1.00 25.27 263 GLY A C 1
ATOM 2056 O O . GLY A 1 263 ? 33.349 -5.405 18.963 1.00 25.27 263 GLY A O 1
ATOM 2057 N N . GLY A 1 264 ? 35.106 -5.652 17.722 1.00 24.56 264 GLY A N 1
ATOM 2058 C CA . GLY A 1 264 ? 36.385 -6.190 17.274 1.00 24.56 264 GLY A CA 1
ATOM 2059 C C . GLY A 1 264 ? 36.250 -7.620 16.746 1.00 24.56 264 GLY A C 1
ATOM 2060 O O . GLY A 1 264 ? 36.801 -8.501 17.378 1.00 24.56 264 GLY A O 1
ATOM 2061 N N . VAL A 1 265 ? 35.562 -7.843 15.612 1.00 26.38 265 VAL A N 1
ATOM 2062 C CA . VAL A 1 265 ? 35.818 -8.966 14.679 1.00 26.38 265 VAL A CA 1
ATOM 2063 C C . VAL A 1 265 ? 35.402 -8.546 13.261 1.00 26.38 265 VAL A C 1
ATOM 2065 O O . VAL A 1 265 ? 34.226 -8.320 12.983 1.00 26.38 265 VAL A O 1
ATOM 2068 N N . LEU A 1 266 ? 36.383 -8.457 12.361 1.00 25.33 266 LEU A N 1
ATOM 2069 C CA . LEU A 1 266 ? 36.195 -8.469 10.910 1.00 25.33 266 LEU A CA 1
ATOM 2070 C C . LEU A 1 266 ? 35.743 -9.878 10.489 1.00 25.33 266 LEU A C 1
ATOM 2072 O O . LEU A 1 266 ? 36.447 -10.842 10.783 1.00 25.33 266 LEU A O 1
ATOM 2076 N N . LYS A 1 267 ? 34.642 -10.006 9.743 1.00 26.56 267 LYS A N 1
ATOM 2077 C CA . LYS A 1 267 ? 34.419 -11.159 8.854 1.00 26.56 267 LYS A CA 1
ATOM 2078 C C . LYS A 1 267 ? 33.838 -10.689 7.526 1.00 26.56 267 LYS A C 1
ATOM 2080 O O . LYS A 1 267 ? 32.670 -10.329 7.422 1.00 26.56 267 LYS A O 1
ATOM 2085 N N . THR A 1 268 ? 34.701 -10.692 6.522 1.00 26.41 268 THR A N 1
ATOM 2086 C CA . THR A 1 268 ? 34.372 -10.798 5.105 1.00 26.41 268 THR A CA 1
ATOM 2087 C C . THR A 1 268 ? 33.923 -12.232 4.801 1.00 26.41 268 THR A C 1
ATOM 2089 O O . THR A 1 268 ? 34.586 -13.177 5.216 1.00 26.41 268 THR A O 1
ATOM 2092 N N . ALA A 1 269 ? 32.807 -12.399 4.087 1.00 26.31 269 ALA A N 1
ATOM 2093 C CA . ALA A 1 269 ? 32.477 -13.592 3.292 1.00 26.31 269 ALA A CA 1
ATOM 2094 C C . ALA A 1 269 ? 31.285 -13.230 2.381 1.00 26.31 269 ALA A C 1
ATOM 2096 O O . ALA A 1 269 ? 30.216 -12.891 2.880 1.00 26.31 269 ALA A O 1
ATOM 2097 N N . THR A 1 270 ? 31.520 -12.911 1.108 1.00 27.09 270 THR A N 1
ATOM 2098 C CA . THR A 1 270 ? 31.456 -13.814 -0.061 1.00 27.09 270 THR A CA 1
ATOM 2099 C C . THR A 1 270 ? 30.108 -14.502 -0.292 1.00 27.09 270 THR A C 1
ATOM 2101 O O . THR A 1 270 ? 29.542 -15.188 0.553 1.00 27.09 270 THR A O 1
ATOM 2104 N N . GLU A 1 271 ? 29.634 -14.270 -1.512 1.00 28.03 271 GLU A N 1
ATOM 2105 C CA . GLU A 1 271 ? 28.470 -14.809 -2.198 1.00 28.03 271 GLU A CA 1
ATOM 2106 C C . GLU A 1 271 ? 28.297 -16.323 -2.027 1.00 28.03 271 GLU A C 1
ATOM 2108 O O . GLU A 1 271 ? 29.237 -17.088 -2.236 1.00 28.03 271 GLU A O 1
ATOM 2113 N N . ARG A 1 272 ? 27.057 -16.764 -1.781 1.00 25.95 272 ARG A N 1
ATOM 2114 C CA . ARG A 1 272 ? 26.561 -18.061 -2.264 1.00 25.95 272 ARG A CA 1
ATOM 2115 C C . ARG A 1 272 ? 25.113 -17.929 -2.715 1.00 25.95 272 ARG A C 1
ATOM 2117 O O . ARG A 1 272 ? 24.202 -17.770 -1.907 1.00 25.95 272 ARG A O 1
ATOM 2124 N N . CYS A 1 273 ? 24.930 -18.000 -4.030 1.00 23.97 273 CYS A N 1
ATOM 2125 C CA . CYS A 1 273 ? 23.662 -18.341 -4.654 1.00 23.97 273 CYS A CA 1
ATOM 2126 C C . CYS A 1 273 ? 23.332 -19.797 -4.303 1.00 23.97 273 CYS A C 1
ATOM 2128 O O . CYS A 1 273 ? 24.167 -20.671 -4.517 1.00 23.97 273 CYS A O 1
ATOM 2130 N N . PHE A 1 274 ? 22.126 -20.061 -3.803 1.00 25.58 274 PHE A N 1
ATOM 2131 C CA . PHE A 1 274 ? 21.577 -21.413 -3.769 1.00 25.58 274 PHE A CA 1
ATOM 2132 C C . PHE A 1 274 ? 20.386 -21.496 -4.716 1.00 25.58 274 PHE A C 1
ATOM 2134 O O . PHE A 1 274 ? 19.370 -20.824 -4.546 1.00 25.58 274 PHE A O 1
ATOM 2141 N N . VAL A 1 275 ? 20.576 -22.324 -5.739 1.00 26.95 275 VAL A N 1
ATOM 2142 C CA . VAL A 1 275 ? 19.542 -22.923 -6.574 1.00 26.95 275 VAL A CA 1
ATOM 2143 C C . VAL A 1 275 ? 18.902 -24.035 -5.746 1.00 26.95 275 VAL A C 1
ATOM 2145 O O . VAL A 1 275 ? 19.618 -24.890 -5.232 1.00 26.95 275 VAL A O 1
ATOM 2148 N N . VAL A 1 276 ? 17.575 -24.047 -5.629 1.00 32.12 276 VAL A N 1
ATOM 2149 C CA . VAL A 1 276 ? 16.838 -25.231 -5.170 1.00 32.12 276 VAL A CA 1
ATOM 2150 C C . VAL A 1 276 ? 15.686 -25.463 -6.140 1.00 32.12 276 VAL A C 1
ATOM 2152 O O . VAL A 1 276 ? 14.773 -24.644 -6.247 1.00 32.12 276 VAL A O 1
ATOM 2155 N N . GLY A 1 277 ? 15.794 -26.556 -6.897 1.00 26.98 277 GLY A N 1
ATOM 2156 C CA . GLY A 1 277 ? 14.715 -27.124 -7.697 1.00 26.98 277 GLY A CA 1
ATOM 2157 C C . GLY A 1 277 ? 13.691 -27.854 -6.820 1.00 26.98 277 GLY A C 1
ATOM 2158 O O . GLY A 1 277 ? 14.006 -28.286 -5.713 1.00 26.98 277 GLY A O 1
ATOM 2159 N N . GLY A 1 278 ? 12.458 -27.965 -7.323 1.00 25.11 278 GLY A N 1
ATOM 2160 C CA . GLY A 1 278 ? 11.420 -28.852 -6.770 1.00 25.11 278 GLY A CA 1
ATOM 2161 C C . GLY A 1 278 ? 11.703 -30.342 -7.058 1.00 25.11 278 GLY A C 1
ATOM 2162 O O . GLY A 1 278 ? 12.773 -30.625 -7.602 1.00 25.11 278 GLY A O 1
ATOM 2163 N N . PRO A 1 279 ? 10.775 -31.291 -6.774 1.00 38.66 279 PRO A N 1
ATOM 2164 C CA . PRO A 1 279 ? 9.311 -31.114 -6.758 1.00 38.66 279 PRO A CA 1
ATOM 2165 C C . PRO A 1 279 ? 8.524 -31.804 -5.606 1.00 38.66 279 PRO A C 1
ATOM 2167 O O . PRO A 1 279 ? 9.013 -32.703 -4.938 1.00 38.66 279 PRO A O 1
ATOM 2170 N N . GLY A 1 280 ? 7.242 -31.420 -5.474 1.00 26.38 280 GLY A N 1
ATOM 2171 C CA . GLY A 1 280 ? 6.117 -32.342 -5.232 1.00 26.38 280 GLY A CA 1
ATOM 2172 C C . GLY A 1 280 ? 5.706 -32.693 -3.794 1.00 26.38 280 GLY A C 1
ATOM 2173 O O . GLY A 1 280 ? 6.214 -33.661 -3.252 1.00 26.38 280 GLY A O 1
ATOM 2174 N N . VAL A 1 281 ? 4.655 -32.036 -3.270 1.00 30.98 281 VAL A N 1
ATOM 2175 C CA . VAL A 1 281 ? 3.571 -32.683 -2.488 1.00 30.98 281 VAL A CA 1
ATOM 2176 C C . VAL A 1 281 ? 2.250 -31.921 -2.730 1.00 30.98 281 VAL A C 1
ATOM 2178 O O . VAL A 1 281 ? 2.232 -30.691 -2.744 1.00 30.98 281 VAL A O 1
ATOM 2181 N N . ALA A 1 282 ? 1.167 -32.665 -2.973 1.00 29.64 282 ALA A N 1
ATOM 2182 C CA . ALA A 1 282 ? -0.202 -32.209 -3.251 1.00 29.64 282 ALA A CA 1
ATOM 2183 C C . ALA A 1 282 ? -0.953 -31.731 -1.968 1.00 29.64 282 ALA A C 1
ATOM 2185 O O . ALA A 1 282 ? -0.403 -31.839 -0.872 1.00 29.64 282 ALA A O 1
ATOM 2186 N N . PRO A 1 283 ? -2.170 -31.151 -2.070 1.00 29.11 283 PRO A N 1
ATOM 2187 C CA . PRO A 1 283 ? -2.653 -30.109 -1.163 1.00 29.11 283 PRO A CA 1
ATOM 2188 C C . PRO A 1 283 ? -3.382 -30.645 0.076 1.00 29.11 283 PRO A C 1
ATOM 2190 O O . PRO A 1 283 ? -4.103 -31.636 0.007 1.00 29.11 283 PRO A O 1
ATOM 2193 N N . VAL A 1 284 ? -3.288 -29.910 1.189 1.00 28.17 284 VAL A N 1
ATOM 2194 C CA . VAL A 1 284 ? -4.186 -30.077 2.340 1.00 28.17 284 VAL A CA 1
ATOM 2195 C C . VAL A 1 284 ? -5.141 -28.890 2.392 1.00 28.17 284 VAL A C 1
ATOM 2197 O O . VAL A 1 284 ? -4.747 -27.743 2.607 1.00 28.17 284 VAL A O 1
ATOM 2200 N N . SER A 1 285 ? -6.410 -29.191 2.152 1.00 24.19 285 SER A N 1
ATOM 2201 C CA . SER A 1 285 ? -7.555 -28.295 2.246 1.00 24.19 285 SER A CA 1
ATOM 2202 C C . SER A 1 285 ? -7.795 -27.887 3.698 1.00 24.19 285 SER A C 1
ATOM 2204 O O . SER A 1 285 ? -7.996 -28.753 4.543 1.00 24.19 285 SER A O 1
ATOM 2206 N N . PHE A 1 286 ? -7.874 -26.587 3.985 1.00 28.33 286 PHE A N 1
ATOM 2207 C CA . PHE A 1 286 ? -8.541 -26.104 5.194 1.00 28.33 286 PHE A CA 1
ATOM 2208 C C . PHE A 1 286 ? -9.463 -24.933 4.862 1.00 28.33 286 PHE A C 1
ATOM 2210 O O . PHE A 1 286 ? -9.030 -23.837 4.505 1.00 28.33 286 PHE A O 1
ATOM 2217 N N . SER A 1 287 ? -10.760 -25.211 4.977 1.00 25.58 287 SER A N 1
ATOM 2218 C CA . SER A 1 287 ? -11.840 -24.232 5.030 1.00 25.58 287 SER A CA 1
ATOM 2219 C C . SER A 1 287 ? -11.778 -23.490 6.361 1.00 25.58 287 SER A C 1
ATOM 2221 O O . SER A 1 287 ? -11.731 -24.125 7.412 1.00 25.58 287 SER A O 1
ATOM 2223 N N . LEU A 1 288 ? -11.828 -22.159 6.333 1.00 30.70 288 LEU A N 1
ATOM 2224 C CA . LEU A 1 288 ? -12.086 -21.348 7.521 1.00 30.70 288 LEU A CA 1
ATOM 2225 C C . LEU A 1 288 ? -13.212 -20.358 7.212 1.00 30.70 288 LEU A C 1
ATOM 2227 O O . LEU A 1 288 ? -13.107 -19.543 6.291 1.00 30.70 288 LEU A O 1
ATOM 2231 N N . VAL A 1 289 ? -14.286 -20.550 7.979 1.00 32.41 289 VAL A N 1
ATOM 2232 C CA . VAL A 1 289 ? -15.504 -19.741 8.125 1.00 32.41 289 VAL A CA 1
ATOM 2233 C C . VAL A 1 289 ? -15.169 -18.338 8.633 1.00 32.41 289 VAL A C 1
ATOM 2235 O O . VAL A 1 289 ? -14.248 -18.221 9.474 1.00 32.41 289 VAL A O 1
#

Secondary structure (DSSP, 8-state):
-HHHHHHHHHHH---HHHHHH-BGGGEEE-SSEEEEEES--TT-TT---EEEEEE---STT-HHHHHHHHHHHHT--SSS--BSS--EEEETTEEEE-SSPPPHHHHHHHHHHHHHHTT--GGG--THHHHHHHHHHHHHTT--HHHHHHHTT-SSHHHHHTT----HHHHHHHHHTSS-STT--HHHHHHHHHHHHHHHHHHHHHHSS-SS-----PPPPP--S--PPPP-PPPPPPPPPPPPPPP------------------------------------------

Sequence (289 aa):
MKFSAIVICYTTFYRYDDLMALTWQNVKILPTHAELFIPDSKTDQYLRGDTTFIARLGGRYCPVALLERLLKVGQYPARGPGSLIRSTIVCPPTQRLKSNTPCYDTVLSWFKGAASLLGLDPSLYGTHSGRRGGATGAAAHNVPDRLFKRHGRWRSDRAKDLYVRETLQARLATTRNLGLQEDIPIAQLRAFESEACFFYIVACSSSALHPGVPAYQQFPASSVPGVTAPSSLPPARRFIRRAPVPAIRRSGGLAACRRWRLGGVLKTATERCFVVGGPGVAPVSFSLV

Organism: Klebsormidium nitens (NCBI:txid105231)

Radius of gyration: 28.34 Å; chains: 1; bounding box: 56×74×72 Å

pLDDT: mean 72.0, std 27.17, range [22.7, 98.19]

InterPro domains:
  IPR011010 DNA breaking-rejoining enzyme, catalytic core [SSF56349] (6-176)
  IPR013762 Integrase-like, catalytic domain superfamily [G3DSA:1.10.443.10] (4-167)
  IPR052925 Phage Integrase-like Recombinase [PTHR34605] (1-178)